Protein AF-A0A832Y0E1-F1 (afdb_monomer)

Radius of gyration: 27.27 Å; Cα contacts (8 Å, |Δi|>4): 262; chains: 1; bounding box: 66×72×63 Å

Structure (mmCIF, N/CA/C/O backbone):
data_AF-A0A832Y0E1-F1
#
_entry.id   AF-A0A832Y0E1-F1
#
loop_
_atom_site.group_PDB
_atom_site.id
_atom_site.type_symbol
_atom_site.label_atom_id
_atom_site.label_alt_id
_atom_site.label_comp_id
_atom_site.label_asym_id
_atom_site.label_entity_id
_atom_site.label_seq_id
_atom_site.pdbx_PDB_ins_code
_atom_site.Cartn_x
_atom_site.Cartn_y
_atom_site.Cartn_z
_atom_site.occupancy
_atom_site.B_iso_or_equiv
_atom_site.auth_seq_id
_atom_site.auth_comp_id
_atom_site.auth_asym_id
_atom_site.auth_atom_id
_atom_site.pdbx_PDB_model_num
ATOM 1 N N . VAL A 1 1 ? 5.806 -14.878 -22.705 1.00 90.00 1 VAL A N 1
ATOM 2 C CA . VAL A 1 1 ? 6.445 -14.334 -23.924 1.00 90.00 1 VAL A CA 1
ATOM 3 C C . VAL A 1 1 ? 6.752 -15.501 -24.834 1.00 90.00 1 VAL A C 1
ATOM 5 O O . VAL A 1 1 ? 7.405 -16.432 -24.382 1.00 90.00 1 VAL A O 1
ATOM 8 N N . ASP A 1 2 ? 6.248 -15.475 -26.058 1.00 91.31 2 ASP A N 1
ATOM 9 C CA . ASP A 1 2 ? 6.560 -16.439 -27.102 1.00 91.31 2 ASP A CA 1
ATOM 10 C C . ASP A 1 2 ? 7.922 -16.093 -27.726 1.00 91.31 2 ASP A C 1
ATOM 12 O O . ASP A 1 2 ? 8.127 -15.012 -28.291 1.00 91.31 2 ASP A O 1
ATOM 16 N N . PHE A 1 3 ? 8.889 -16.996 -27.563 1.00 91.44 3 PHE A N 1
ATOM 17 C CA . PHE A 1 3 ? 10.254 -16.793 -28.038 1.00 91.44 3 PHE A CA 1
ATOM 18 C C . PHE A 1 3 ? 10.393 -17.022 -29.541 1.00 91.44 3 PHE A C 1
ATOM 20 O O . PHE A 1 3 ? 11.304 -16.434 -30.130 1.00 91.44 3 PHE A O 1
ATOM 27 N N . ASP A 1 4 ? 9.477 -17.757 -30.172 1.00 89.12 4 ASP A N 1
ATOM 28 C CA . ASP A 1 4 ? 9.541 -18.051 -31.602 1.00 89.12 4 ASP A CA 1
ATOM 29 C C . ASP A 1 4 ? 9.318 -16.774 -32.426 1.00 89.12 4 ASP A C 1
ATOM 31 O O . ASP A 1 4 ? 10.025 -16.529 -33.408 1.00 89.12 4 ASP A O 1
ATOM 35 N N . ILE A 1 5 ? 8.411 -15.906 -31.966 1.00 91.12 5 ILE A N 1
ATOM 36 C CA . ILE A 1 5 ? 8.011 -14.672 -32.664 1.00 91.12 5 ILE A CA 1
ATOM 37 C C . ILE A 1 5 ? 8.616 -13.386 -32.087 1.00 91.12 5 ILE A C 1
ATOM 39 O O . ILE A 1 5 ? 8.633 -12.367 -32.771 1.00 91.12 5 ILE A O 1
ATOM 43 N N . CYS A 1 6 ? 9.151 -13.394 -30.862 1.00 93.56 6 CYS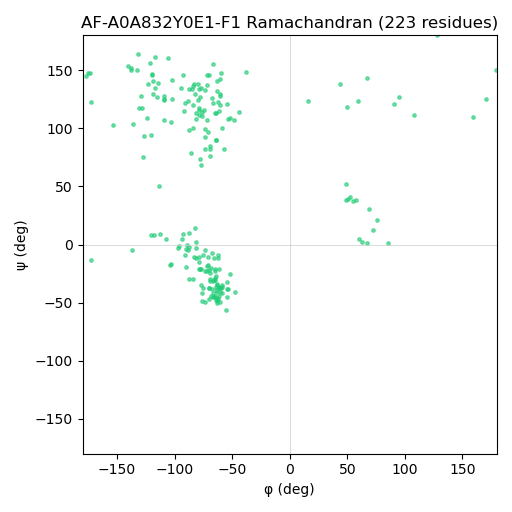 A N 1
ATOM 44 C CA . CYS A 1 6 ? 9.753 -12.201 -30.254 1.00 93.56 6 CYS A CA 1
ATOM 45 C C . CYS A 1 6 ? 10.950 -11.669 -31.075 1.00 93.56 6 CYS A C 1
ATOM 47 O O . CYS A 1 6 ? 11.963 -12.350 -31.228 1.00 93.56 6 CYS A O 1
ATOM 49 N N . VAL A 1 7 ? 10.874 -10.421 -31.547 1.00 93.31 7 VAL A N 1
ATOM 50 C CA . VAL A 1 7 ? 11.918 -9.768 -32.371 1.00 93.31 7 VAL A CA 1
ATOM 51 C C . VAL A 1 7 ? 12.923 -8.935 -31.567 1.00 93.31 7 VAL A C 1
ATOM 53 O O . VAL A 1 7 ? 13.792 -8.290 -32.143 1.00 93.31 7 VAL A O 1
ATOM 56 N N . ALA A 1 8 ? 12.826 -8.959 -30.235 1.00 93.81 8 ALA A N 1
ATOM 57 C CA . ALA A 1 8 ? 13.699 -8.212 -29.326 1.00 93.81 8 ALA A CA 1
ATOM 58 C C . ALA A 1 8 ? 13.722 -6.690 -29.541 1.00 93.81 8 ALA A C 1
ATOM 60 O O . ALA A 1 8 ? 14.764 -6.048 -29.392 1.00 93.81 8 ALA A O 1
ATOM 61 N N . ASP A 1 9 ? 12.559 -6.123 -29.851 1.00 92.88 9 ASP A N 1
ATOM 62 C CA . ASP A 1 9 ? 12.332 -4.684 -29.988 1.00 92.88 9 ASP A CA 1
ATOM 63 C C . ASP A 1 9 ? 12.411 -3.946 -28.642 1.00 92.88 9 ASP A C 1
ATOM 65 O O . ASP A 1 9 ? 12.861 -2.806 -28.594 1.00 92.88 9 ASP A O 1
ATOM 69 N N . GLY A 1 10 ? 12.034 -4.615 -27.547 1.00 92.94 10 GLY A N 1
ATOM 70 C CA . GLY A 1 10 ? 12.127 -4.073 -26.191 1.00 92.94 10 GLY A CA 1
ATOM 71 C C . GLY A 1 10 ? 10.944 -3.208 -25.751 1.00 92.94 10 GLY A C 1
ATOM 72 O O . GLY A 1 10 ? 10.938 -2.791 -24.597 1.00 92.94 10 GLY A O 1
ATOM 73 N N . ALA A 1 11 ? 9.907 -3.007 -26.576 1.00 95.12 11 ALA A N 1
ATOM 74 C CA . ALA A 1 11 ? 8.762 -2.166 -26.208 1.00 95.12 11 ALA A CA 1
ATOM 75 C C . ALA A 1 11 ? 8.052 -2.655 -24.935 1.00 95.12 11 ALA A C 1
ATOM 77 O O . ALA A 1 11 ? 7.599 -1.854 -24.123 1.00 95.12 11 ALA A O 1
ATOM 78 N N . CYS A 1 12 ? 7.998 -3.973 -24.720 1.00 95.12 12 CYS A N 1
ATOM 79 C CA . CYS A 1 12 ? 7.432 -4.561 -23.505 1.00 95.12 12 CYS A CA 1
ATOM 80 C C . CYS A 1 12 ? 8.219 -4.231 -22.226 1.00 95.12 12 CYS A C 1
ATOM 82 O O . CYS A 1 12 ? 7.611 -4.175 -21.160 1.00 95.12 12 CYS A O 1
ATOM 84 N N . ILE A 1 13 ? 9.535 -4.007 -22.321 1.00 94.94 13 ILE A N 1
ATOM 85 C CA . ILE A 1 13 ? 10.376 -3.600 -21.188 1.00 94.94 13 ILE A CA 1
ATOM 86 C C . ILE A 1 13 ? 10.082 -2.139 -20.861 1.00 94.94 13 ILE A C 1
ATOM 88 O O . ILE A 1 13 ? 9.756 -1.831 -19.722 1.00 94.94 13 ILE A O 1
ATOM 92 N N . ASP A 1 14 ? 10.099 -1.270 -21.874 1.00 94.44 14 ASP A N 1
ATOM 93 C CA . ASP A 1 14 ? 9.884 0.170 -21.696 1.00 94.44 14 ASP A CA 1
ATOM 94 C C . ASP A 1 14 ? 8.453 0.512 -21.244 1.00 94.44 14 ASP A C 1
ATOM 96 O O . ASP A 1 14 ? 8.234 1.484 -20.523 1.00 94.44 14 ASP A O 1
ATOM 100 N N . ALA A 1 15 ? 7.463 -0.282 -21.658 1.00 95.31 15 ALA A N 1
ATOM 101 C CA . ALA A 1 15 ? 6.067 -0.084 -21.277 1.00 95.31 15 ALA A CA 1
ATOM 102 C C . ALA A 1 15 ? 5.713 -0.651 -19.894 1.00 95.31 15 ALA A C 1
ATOM 104 O O . ALA A 1 15 ? 4.615 -0.396 -19.400 1.00 95.31 15 ALA A O 1
ATOM 105 N N . CYS A 1 16 ? 6.584 -1.454 -19.277 1.00 95.31 16 CYS A N 1
ATOM 106 C CA . CYS A 1 16 ? 6.263 -2.138 -18.033 1.00 95.31 16 CYS A CA 1
ATOM 107 C C . CYS A 1 16 ? 6.435 -1.205 -16.822 1.00 95.31 16 CYS A C 1
ATOM 109 O O . CYS A 1 16 ? 7.562 -0.889 -16.461 1.00 95.31 16 CYS A O 1
ATOM 111 N N . PRO A 1 17 ? 5.360 -0.817 -16.106 1.00 95.00 17 PRO A N 1
ATOM 112 C CA . PRO A 1 17 ? 5.465 0.126 -14.985 1.00 95.00 17 PRO A CA 1
ATOM 113 C C . PRO A 1 17 ? 6.147 -0.459 -13.737 1.00 95.00 17 PRO A C 1
ATOM 115 O O . PRO A 1 17 ? 6.413 0.267 -12.781 1.00 95.00 17 PRO A O 1
ATOM 118 N N . VAL A 1 18 ? 6.356 -1.776 -13.713 1.00 96.00 18 VAL A N 1
ATOM 119 C CA . VAL A 1 18 ? 6.897 -2.539 -12.579 1.00 96.00 18 VAL A CA 1
ATOM 120 C C . VAL A 1 18 ? 8.191 -3.285 -12.930 1.00 96.00 18 VAL A C 1
ATOM 122 O O . VAL A 1 18 ? 8.674 -4.067 -12.114 1.00 96.00 18 VAL A O 1
ATOM 125 N N . ASP A 1 19 ? 8.756 -3.044 -14.121 1.00 94.44 19 ASP A N 1
ATOM 126 C CA . ASP A 1 19 ? 10.048 -3.582 -14.572 1.00 94.44 19 ASP A CA 1
ATOM 127 C C . ASP A 1 19 ? 10.209 -5.102 -14.356 1.00 94.44 19 ASP A C 1
ATOM 129 O O . ASP A 1 19 ? 11.177 -5.576 -13.754 1.00 94.44 19 ASP A O 1
ATOM 133 N N . VAL A 1 20 ? 9.233 -5.893 -14.824 1.00 95.62 20 VAL A N 1
ATOM 134 C CA . VAL A 1 20 ? 9.252 -7.366 -14.661 1.00 95.62 20 VAL A CA 1
ATOM 135 C C . VAL A 1 20 ? 9.977 -8.130 -15.768 1.00 95.62 20 VAL A C 1
ATOM 137 O O . VAL A 1 20 ? 10.108 -9.355 -15.683 1.00 95.62 20 VAL A O 1
ATOM 140 N N . PHE A 1 21 ? 10.425 -7.430 -16.810 1.00 95.00 21 PHE A N 1
ATOM 141 C CA . PHE A 1 21 ? 11.100 -8.018 -17.960 1.00 95.00 21 PHE A CA 1
ATOM 142 C C . PHE A 1 21 ? 12.615 -7.815 -17.891 1.00 95.00 21 PHE A C 1
ATOM 144 O O . PHE A 1 21 ? 13.101 -6.743 -17.545 1.00 95.00 21 PHE A O 1
ATOM 151 N N . GLU A 1 22 ? 13.358 -8.834 -18.304 1.00 93.38 22 GLU A N 1
ATOM 152 C CA . GLU A 1 22 ? 14.809 -8.816 -18.456 1.00 93.38 22 GLU A CA 1
ATOM 153 C C . GLU A 1 22 ? 15.203 -9.388 -19.821 1.00 93.38 22 GLU A C 1
ATOM 155 O O . GLU A 1 22 ? 14.412 -10.049 -20.498 1.00 93.38 22 GLU A O 1
ATOM 160 N N . TRP A 1 23 ? 16.443 -9.141 -20.237 1.00 94.44 23 TRP A N 1
ATOM 161 C CA . TRP A 1 23 ? 16.999 -9.738 -21.448 1.00 94.44 23 TRP A CA 1
ATOM 162 C C . TRP A 1 23 ? 17.634 -11.093 -21.144 1.00 94.44 23 TRP A C 1
ATOM 164 O O . TRP A 1 23 ? 18.426 -11.220 -20.212 1.00 94.44 23 TRP A O 1
ATOM 174 N N . ILE A 1 24 ? 17.327 -12.086 -21.975 1.00 92.44 24 ILE A N 1
ATOM 175 C CA . ILE A 1 24 ? 18.040 -13.359 -22.030 1.00 92.44 24 ILE A CA 1
ATOM 176 C C . ILE A 1 24 ? 18.694 -13.521 -23.401 1.00 92.44 24 ILE A C 1
ATOM 178 O O . ILE A 1 24 ? 18.063 -13.275 -24.429 1.00 92.44 24 ILE A O 1
ATOM 182 N N . ASP A 1 25 ? 19.955 -13.940 -23.414 1.00 91.75 25 ASP A N 1
ATOM 183 C CA . ASP A 1 25 ? 20.671 -14.245 -24.649 1.00 91.75 25 ASP A CA 1
ATOM 184 C C . ASP A 1 25 ? 20.243 -15.625 -25.171 1.00 91.75 25 ASP A C 1
ATOM 186 O O . ASP A 1 25 ? 20.302 -16.630 -24.457 1.00 91.75 25 ASP A O 1
ATOM 190 N N . THR A 1 26 ? 19.823 -15.677 -26.432 1.00 88.81 26 THR A N 1
ATOM 191 C CA . THR A 1 26 ? 19.433 -16.895 -27.151 1.00 88.81 26 THR A CA 1
ATOM 192 C C . THR A 1 26 ? 20.209 -16.958 -28.468 1.00 88.81 26 THR A C 1
ATOM 194 O O . THR A 1 26 ? 19.645 -16.647 -29.522 1.00 88.81 26 THR A O 1
ATOM 197 N N . PRO A 1 27 ? 21.510 -17.306 -28.426 1.00 87.31 27 PRO A N 1
ATOM 198 C CA . PRO A 1 27 ? 22.336 -17.344 -29.628 1.00 87.31 27 PRO A CA 1
ATOM 199 C C . PRO A 1 27 ? 21.768 -18.347 -30.642 1.00 87.31 27 PRO A C 1
ATOM 201 O O . PRO A 1 27 ? 21.296 -19.413 -30.253 1.00 87.31 27 PRO A O 1
ATOM 204 N N . GLU A 1 28 ? 21.838 -18.002 -31.931 1.00 84.81 28 GLU A N 1
ATOM 205 C CA . GLU A 1 28 ? 21.389 -18.827 -33.073 1.00 84.81 28 GLU A CA 1
ATOM 206 C C . GLU A 1 28 ? 19.862 -18.965 -33.243 1.00 84.81 28 GLU A C 1
ATOM 208 O O . GLU A 1 28 ? 19.394 -19.775 -34.047 1.00 84.81 28 GLU A O 1
ATOM 213 N N . HIS A 1 29 ? 19.054 -18.162 -32.544 1.00 82.25 29 HIS A N 1
ATOM 214 C CA . HIS A 1 29 ? 17.603 -18.190 -32.720 1.00 82.25 29 HIS A CA 1
ATOM 215 C C . HIS A 1 29 ? 17.165 -17.419 -33.990 1.00 82.25 29 HIS A C 1
ATOM 217 O O . HIS A 1 29 ? 17.563 -16.267 -34.165 1.00 82.25 29 HIS A O 1
ATOM 223 N N . PRO A 1 30 ? 16.264 -17.966 -34.840 1.00 83.25 30 PRO A N 1
ATOM 224 C CA . PRO A 1 30 ? 15.908 -17.379 -36.141 1.00 83.25 30 PRO A CA 1
ATOM 225 C C . PRO A 1 30 ? 15.453 -15.913 -36.118 1.00 83.25 30 PRO A C 1
ATOM 227 O O . PRO A 1 30 ? 15.771 -15.155 -37.028 1.00 83.25 30 PRO A O 1
ATOM 230 N N . ALA A 1 31 ? 14.686 -15.517 -35.098 1.00 81.81 31 ALA A N 1
ATOM 231 C CA . ALA A 1 31 ? 14.128 -14.167 -35.001 1.00 81.81 31 ALA A CA 1
ATOM 232 C C . ALA A 1 31 ? 15.035 -13.112 -34.324 1.00 81.81 31 ALA A C 1
ATOM 234 O O . ALA A 1 31 ? 14.893 -11.933 -34.626 1.00 81.81 31 ALA A O 1
ATOM 235 N N . SER A 1 32 ? 15.913 -13.490 -33.386 1.00 87.44 32 SER A N 1
ATOM 236 C CA . SER A 1 32 ? 16.809 -12.561 -32.668 1.00 87.44 32 SER A CA 1
ATOM 237 C C . SER A 1 32 ? 17.739 -13.328 -31.726 1.00 87.44 32 SER A C 1
ATOM 239 O O . SER A 1 32 ? 17.290 -14.274 -31.082 1.00 87.44 32 SER A O 1
ATOM 241 N N . ASP A 1 33 ? 18.978 -12.859 -31.560 1.00 88.25 33 ASP A N 1
ATOM 242 C CA . ASP A 1 33 ? 19.975 -13.424 -30.636 1.00 88.25 33 ASP A CA 1
ATOM 243 C C . ASP A 1 33 ? 19.704 -13.127 -29.145 1.00 88.25 33 ASP A C 1
ATOM 245 O O . ASP A 1 33 ? 20.420 -13.613 -28.271 1.00 88.25 33 ASP A O 1
ATOM 249 N N . LYS A 1 34 ? 18.674 -12.333 -28.831 1.00 91.50 34 LYS A N 1
ATOM 250 C CA . LYS A 1 34 ? 18.233 -12.024 -27.460 1.00 91.50 34 LYS A CA 1
ATOM 251 C C . LYS A 1 34 ? 16.709 -11.997 -27.375 1.00 91.50 34 LYS A C 1
ATOM 253 O O . LYS A 1 34 ? 16.048 -11.707 -28.370 1.00 91.50 34 LYS A O 1
ATOM 258 N N . LYS A 1 35 ? 16.132 -12.257 -26.202 1.00 92.81 35 LYS A N 1
ATOM 259 C CA . LYS A 1 35 ? 14.676 -12.285 -25.971 1.00 92.81 35 LYS A CA 1
ATOM 260 C C . LYS A 1 35 ? 14.315 -11.596 -24.666 1.00 92.81 35 LYS A C 1
ATOM 262 O O . LYS A 1 35 ? 15.100 -11.605 -23.721 1.00 92.81 35 LYS A O 1
ATOM 267 N N . ALA A 1 36 ? 13.124 -11.009 -24.617 1.00 93.12 36 ALA A N 1
ATOM 268 C CA . ALA A 1 36 ? 12.566 -10.501 -23.372 1.00 93.12 36 ALA A CA 1
ATOM 269 C C . ALA A 1 36 ? 11.973 -11.673 -22.578 1.00 93.12 36 ALA A C 1
ATOM 271 O O . ALA A 1 36 ? 11.120 -12.403 -23.084 1.00 93.12 36 ALA A O 1
ATOM 272 N N . ILE A 1 37 ? 12.416 -11.857 -21.339 1.00 93.62 37 ILE A N 1
ATOM 273 C CA . ILE A 1 37 ? 11.875 -12.838 -20.399 1.00 93.62 37 ILE A CA 1
ATOM 274 C C . ILE A 1 37 ? 11.232 -12.108 -19.225 1.00 93.62 37 ILE A C 1
ATOM 276 O O . ILE A 1 37 ? 11.775 -11.131 -18.726 1.00 93.62 37 ILE A O 1
ATOM 280 N N . MET A 1 38 ? 10.076 -12.581 -18.769 1.00 91.12 38 MET A N 1
ATOM 281 C CA . MET A 1 38 ? 9.428 -12.053 -17.569 1.00 91.12 38 MET A CA 1
ATOM 282 C C . MET A 1 38 ? 10.007 -12.760 -16.336 1.00 91.12 38 MET A C 1
ATOM 284 O O . MET A 1 38 ? 9.431 -13.724 -15.840 1.00 91.12 38 MET A O 1
ATOM 288 N N . SER A 1 39 ? 11.195 -12.352 -15.884 1.00 90.50 39 SER A N 1
ATOM 289 C CA . SER A 1 39 ? 11.893 -13.019 -14.772 1.00 90.50 39 SER A CA 1
ATOM 290 C C . SER A 1 39 ? 11.233 -12.771 -13.412 1.00 90.50 39 SER A C 1
ATOM 292 O O . SER A 1 39 ? 11.387 -13.579 -12.494 1.00 90.50 39 SER A O 1
ATOM 294 N N . ARG A 1 40 ? 10.456 -11.687 -13.290 1.00 91.19 40 ARG A N 1
ATOM 295 C CA . ARG A 1 40 ? 9.739 -11.287 -12.069 1.00 91.19 40 ARG A CA 1
ATOM 296 C C . ARG A 1 40 ? 8.224 -11.383 -12.239 1.00 91.19 40 ARG A C 1
ATOM 298 O O . ARG A 1 40 ? 7.491 -10.455 -11.918 1.00 91.19 40 ARG A O 1
ATOM 305 N N . GLU A 1 41 ? 7.750 -12.527 -12.721 1.00 87.81 41 GLU A N 1
ATOM 306 C CA . GLU A 1 41 ? 6.316 -12.819 -12.873 1.00 87.81 41 GLU A CA 1
ATOM 307 C C . GLU A 1 41 ? 5.453 -12.493 -11.630 1.00 87.81 41 GLU A C 1
ATOM 309 O O . GLU A 1 41 ? 4.392 -11.900 -11.815 1.00 87.81 41 GLU A O 1
ATOM 314 N N . PRO A 1 42 ? 5.881 -12.762 -10.375 1.00 89.19 42 PRO A N 1
ATOM 315 C CA . PRO A 1 42 ? 5.072 -12.452 -9.189 1.00 89.19 42 PRO A CA 1
ATOM 316 C C . PRO A 1 42 ? 4.817 -10.959 -8.952 1.00 89.19 42 PRO A C 1
ATOM 318 O O . PRO A 1 42 ? 3.880 -10.608 -8.241 1.00 89.19 42 PRO A O 1
ATOM 321 N N . ASP A 1 43 ? 5.651 -10.090 -9.526 1.00 92.81 43 ASP A N 1
ATOM 322 C CA . ASP A 1 43 ? 5.528 -8.637 -9.392 1.00 92.81 43 ASP A CA 1
ATOM 323 C C . ASP A 1 43 ? 4.640 -8.039 -10.503 1.00 92.81 43 ASP A C 1
ATOM 325 O O . ASP A 1 43 ? 4.363 -6.838 -10.513 1.00 92.81 43 ASP A O 1
ATOM 329 N N . CYS A 1 44 ? 4.185 -8.862 -11.455 1.00 92.00 44 CYS A N 1
ATOM 330 C CA . CYS A 1 44 ? 3.314 -8.431 -12.538 1.00 92.00 44 CYS A CA 1
ATOM 331 C C . CYS A 1 44 ? 1.942 -8.012 -11.992 1.00 92.00 44 CYS A C 1
ATOM 333 O O . CYS A 1 44 ? 1.214 -8.806 -11.403 1.00 92.00 44 CYS A O 1
ATOM 335 N N . ILE A 1 45 ? 1.551 -6.766 -12.258 1.00 92.94 45 ILE A N 1
ATOM 336 C CA . ILE A 1 45 ? 0.244 -6.214 -11.862 1.00 92.94 45 ILE A CA 1
ATOM 337 C C . ILE A 1 45 ? -0.870 -6.475 -12.889 1.00 92.94 45 ILE A C 1
ATOM 339 O O . ILE A 1 45 ? -1.938 -5.879 -12.794 1.00 92.94 45 ILE A O 1
ATOM 343 N N . VAL A 1 46 ? -0.615 -7.316 -13.901 1.00 93.00 46 VAL A N 1
ATOM 344 C CA . VAL A 1 46 ? -1.596 -7.711 -14.933 1.00 93.00 46 VAL A CA 1
ATOM 345 C C . VAL A 1 46 ? -2.215 -6.495 -15.657 1.00 93.00 46 VAL A C 1
ATOM 347 O O . VAL A 1 46 ? -3.391 -6.464 -15.999 1.00 93.00 46 VAL A O 1
ATOM 350 N N . CYS A 1 47 ? -1.409 -5.456 -15.912 1.00 94.00 47 CYS A N 1
ATOM 351 C CA . CYS A 1 47 ? -1.876 -4.216 -16.551 1.00 94.00 47 CYS A CA 1
ATOM 352 C C . CYS A 1 47 ? 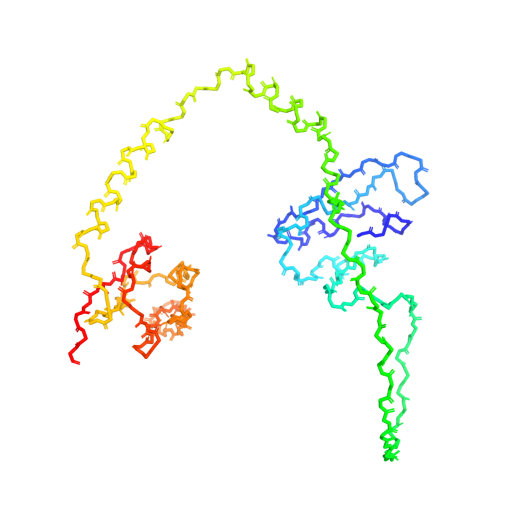-2.040 -4.300 -18.079 1.00 94.00 47 CYS A C 1
ATOM 354 O O . CYS A 1 47 ? -2.569 -3.369 -18.674 1.00 94.00 47 CYS A O 1
ATOM 356 N N . LYS A 1 48 ? -1.548 -5.375 -18.715 1.00 92.81 48 LYS A N 1
ATOM 357 C CA . LYS A 1 48 ? -1.588 -5.638 -20.171 1.00 92.81 48 LYS A CA 1
ATOM 358 C C . LYS A 1 48 ? -0.893 -4.610 -21.082 1.00 92.81 48 LYS A C 1
ATOM 360 O O . LYS A 1 48 ? -0.855 -4.808 -22.289 1.00 92.81 48 LYS A O 1
ATOM 365 N N . ALA A 1 49 ? -0.218 -3.600 -20.531 1.00 94.75 49 ALA A N 1
ATOM 366 C CA . ALA A 1 49 ? 0.534 -2.615 -21.316 1.00 94.75 49 ALA A CA 1
ATOM 367 C C . ALA A 1 49 ? 1.561 -3.255 -22.274 1.00 94.75 49 ALA A C 1
ATOM 369 O O . ALA A 1 49 ? 1.716 -2.820 -23.410 1.00 94.75 49 ALA A O 1
ATOM 370 N N . CYS A 1 50 ? 2.238 -4.322 -21.838 1.00 95.38 50 CYS A N 1
ATOM 371 C CA . CYS A 1 50 ? 3.225 -5.047 -22.640 1.00 95.38 50 CYS A CA 1
ATOM 372 C C . CYS A 1 50 ? 2.628 -5.838 -23.818 1.00 95.38 50 CYS A C 1
ATOM 374 O O . CYS A 1 50 ? 3.340 -6.091 -24.788 1.00 95.38 50 CYS A O 1
ATOM 376 N N . GLU A 1 51 ? 1.354 -6.225 -23.739 1.00 93.81 51 GLU A N 1
ATOM 377 C CA . GLU A 1 51 ? 0.626 -6.923 -24.804 1.00 93.81 51 GLU A CA 1
ATOM 378 C C . GLU A 1 51 ? 0.238 -5.944 -25.918 1.00 93.81 51 GLU A C 1
ATOM 380 O O . GLU A 1 51 ? 0.445 -6.232 -27.094 1.00 93.81 51 GLU A O 1
ATOM 385 N N . GLU A 1 52 ? -0.218 -4.745 -25.549 1.00 92.88 52 GLU A N 1
ATOM 386 C CA . GLU A 1 52 ? -0.655 -3.716 -26.500 1.00 92.88 52 GLU A CA 1
ATOM 387 C C . GLU A 1 52 ? 0.496 -3.106 -27.309 1.00 92.88 52 GLU A C 1
ATOM 389 O O . GLU A 1 52 ? 0.340 -2.807 -28.492 1.00 92.88 52 GLU A O 1
ATOM 394 N N . VAL A 1 53 ? 1.663 -2.915 -26.689 1.00 95.69 53 VAL A N 1
ATOM 395 C CA . VAL A 1 53 ? 2.821 -2.304 -27.366 1.00 95.69 53 VAL A CA 1
ATOM 396 C C . VAL A 1 53 ? 3.626 -3.296 -28.203 1.00 95.69 53 VAL A C 1
ATOM 398 O O . VAL A 1 53 ? 4.521 -2.879 -28.936 1.00 95.69 53 VAL A O 1
ATOM 401 N N . CYS A 1 54 ? 3.369 -4.603 -28.081 1.00 95.00 54 CYS A N 1
ATOM 402 C CA . CYS A 1 54 ? 4.191 -5.610 -28.736 1.00 95.00 54 CYS A CA 1
ATOM 403 C C . CYS A 1 54 ? 3.899 -5.656 -30.249 1.00 95.00 54 CYS A C 1
ATOM 405 O O . CYS A 1 54 ? 2.815 -6.085 -30.647 1.00 95.00 54 CYS A O 1
ATOM 407 N N . PRO A 1 55 ? 4.867 -5.318 -31.123 1.00 93.06 55 PRO A N 1
ATOM 408 C CA . PRO A 1 55 ? 4.624 -5.199 -32.566 1.00 93.06 55 PRO A CA 1
ATOM 409 C C . PRO A 1 55 ? 4.337 -6.537 -33.260 1.00 93.06 55 PRO A C 1
ATOM 411 O O . PRO A 1 55 ? 3.798 -6.564 -34.362 1.00 93.06 55 PRO A O 1
ATOM 414 N N . VAL A 1 56 ? 4.734 -7.642 -32.629 1.00 93.81 56 VAL A N 1
ATOM 415 C CA . VAL A 1 56 ? 4.618 -9.013 -33.150 1.00 93.81 56 VAL A CA 1
ATOM 416 C C . VAL A 1 56 ? 3.720 -9.889 -32.280 1.00 93.81 56 VAL A C 1
ATOM 418 O O . VAL A 1 56 ? 3.682 -11.097 -32.480 1.00 93.81 56 VAL A O 1
ATOM 421 N N . THR A 1 57 ? 3.039 -9.302 -31.289 1.00 92.69 57 THR A N 1
ATOM 422 C CA . THR A 1 57 ? 2.150 -10.027 -30.362 1.00 92.69 57 THR A CA 1
ATOM 423 C C . THR A 1 57 ? 2.843 -11.232 -29.695 1.00 92.69 57 THR A C 1
ATOM 425 O O . THR A 1 57 ? 2.273 -12.302 -29.525 1.00 92.69 57 THR A O 1
ATOM 428 N N . ALA A 1 58 ? 4.109 -11.063 -29.299 1.00 93.12 58 ALA A N 1
ATOM 429 C CA . ALA A 1 58 ? 4.884 -12.078 -28.579 1.00 93.12 58 ALA A CA 1
ATOM 430 C C . ALA A 1 58 ? 4.541 -12.159 -27.083 1.00 93.12 58 ALA A C 1
ATOM 432 O O . ALA A 1 58 ? 4.948 -13.095 -26.398 1.00 93.12 58 ALA A O 1
ATOM 433 N N . VAL A 1 59 ? 3.853 -11.165 -26.528 1.00 92.88 59 VAL A N 1
ATOM 434 C CA . VAL A 1 59 ? 3.497 -11.119 -25.107 1.00 92.88 59 VAL A CA 1
ATOM 435 C C . VAL A 1 59 ? 1.997 -11.337 -24.981 1.00 92.88 59 VAL A C 1
ATOM 437 O O . VAL A 1 59 ? 1.233 -10.606 -25.593 1.00 92.88 59 VAL A O 1
ATOM 440 N N . LEU A 1 60 ? 1.599 -12.327 -24.182 1.00 90.50 60 LEU A N 1
ATOM 441 C CA . LEU A 1 60 ? 0.208 -12.614 -23.845 1.00 90.50 60 LEU A CA 1
ATOM 442 C C . LEU A 1 60 ? 0.103 -12.733 -22.326 1.00 90.50 60 LEU A C 1
ATOM 444 O O . LEU A 1 60 ? 0.876 -13.481 -21.718 1.00 90.50 60 LEU A O 1
ATOM 448 N N . ILE A 1 61 ? -0.826 -11.992 -21.727 1.00 89.62 61 ILE A N 1
ATOM 449 C CA . ILE A 1 61 ? -1.119 -12.063 -20.296 1.00 89.62 61 ILE A CA 1
ATOM 450 C C . ILE A 1 61 ? -2.409 -12.866 -20.111 1.00 89.62 61 ILE A C 1
ATOM 452 O O . ILE A 1 61 ? -3.501 -12.376 -20.386 1.00 89.62 61 ILE A O 1
ATOM 456 N N . THR A 1 62 ? -2.279 -14.111 -19.655 1.00 84.06 62 THR A N 1
ATOM 457 C CA . THR A 1 62 ? -3.414 -15.007 -19.393 1.00 84.06 62 THR A CA 1
ATOM 458 C C . THR A 1 62 ? -3.834 -14.946 -17.933 1.00 84.06 62 THR A C 1
ATOM 460 O O . THR A 1 62 ? -2.982 -15.055 -17.048 1.00 84.06 62 THR A O 1
ATOM 463 N N . ASP A 1 63 ? -5.138 -14.857 -17.676 1.00 73.69 63 ASP A N 1
ATOM 464 C CA . ASP A 1 63 ? -5.663 -15.036 -16.329 1.00 73.69 63 ASP A CA 1
ATOM 465 C C . ASP A 1 63 ? -5.572 -16.523 -15.929 1.00 73.69 63 ASP A C 1
ATOM 467 O O . ASP A 1 63 ? -5.745 -17.413 -16.766 1.00 73.69 63 ASP A O 1
ATOM 471 N N . PRO A 1 64 ? -5.321 -16.845 -14.648 1.00 67.56 64 PRO A N 1
ATOM 472 C CA . PRO A 1 64 ? -5.186 -18.230 -14.188 1.00 67.56 64 PRO A CA 1
ATOM 473 C C . PRO A 1 64 ? -6.458 -19.081 -14.372 1.00 67.56 64 PRO A C 1
ATOM 475 O O . PRO A 1 64 ? -6.389 -20.301 -14.245 1.00 67.56 64 PRO A O 1
ATOM 478 N N . ALA A 1 65 ? -7.604 -18.465 -14.685 1.00 67.94 65 ALA A N 1
ATOM 479 C CA . ALA A 1 65 ? -8.843 -19.156 -15.044 1.00 67.94 65 ALA A CA 1
ATOM 480 C C . ALA A 1 65 ? -8.851 -19.699 -16.489 1.00 67.94 65 ALA A C 1
ATOM 482 O O . ALA A 1 65 ? -9.595 -20.634 -16.774 1.00 67.94 65 ALA A O 1
ATOM 483 N N . ASP A 1 66 ? -8.006 -19.163 -17.375 1.00 63.25 66 ASP A N 1
ATOM 484 C CA . ASP A 1 66 ? -8.004 -19.481 -18.81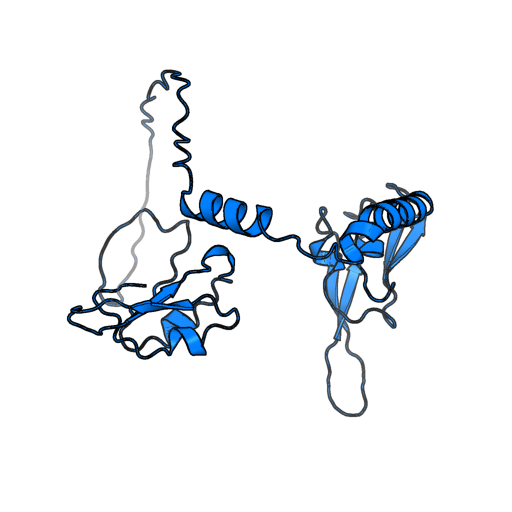2 1.00 63.25 66 ASP A CA 1
ATOM 485 C C . ASP A 1 66 ? -6.964 -20.550 -19.195 1.00 63.25 66 ASP A C 1
ATOM 487 O O . ASP A 1 66 ? -6.891 -21.002 -20.343 1.00 63.25 66 ASP A O 1
ATOM 491 N N . ILE A 1 67 ? -6.166 -21.014 -18.226 1.00 60.44 67 ILE A N 1
ATOM 492 C CA . ILE A 1 67 ? -5.161 -22.070 -18.406 1.00 60.44 67 ILE A CA 1
ATOM 493 C C . ILE A 1 67 ? -5.873 -23.436 -18.429 1.00 60.44 67 ILE A C 1
ATOM 495 O O . ILE A 1 67 ? -5.841 -24.206 -17.472 1.00 60.44 67 ILE A O 1
ATOM 499 N N . GLY A 1 68 ? -6.570 -23.730 -19.527 1.00 55.12 68 GLY A N 1
ATOM 500 C CA . GLY A 1 68 ? -7.328 -24.978 -19.694 1.00 55.12 68 GLY A CA 1
ATOM 501 C C . GLY A 1 68 ? -7.913 -25.225 -21.086 1.00 55.12 68 GLY A C 1
ATOM 502 O O . GLY A 1 68 ? -8.282 -26.355 -21.400 1.00 55.12 68 GLY A O 1
ATOM 503 N N . THR A 1 69 ? -7.942 -24.217 -21.954 1.00 46.44 69 THR A N 1
ATOM 504 C CA . THR A 1 69 ? -8.476 -24.332 -23.320 1.00 46.44 69 THR A CA 1
ATOM 505 C C . THR A 1 69 ? -7.431 -23.855 -24.313 1.00 46.44 69 THR A C 1
ATOM 507 O O . THR A 1 69 ? -7.287 -22.670 -24.588 1.00 46.44 69 THR A O 1
ATOM 510 N N . GLY A 1 70 ? -6.643 -24.803 -24.813 1.00 41.69 70 GLY A N 1
ATOM 511 C CA . GLY A 1 70 ? -5.644 -24.537 -25.834 1.00 41.69 70 GLY A CA 1
ATOM 512 C C . GLY A 1 70 ? -6.256 -24.208 -27.198 1.00 41.69 70 GLY A C 1
ATOM 513 O O . GLY A 1 70 ? -7.220 -24.841 -27.621 1.00 41.69 70 GLY A O 1
ATOM 514 N N . ALA A 1 71 ? -5.545 -23.314 -27.887 1.00 41.69 71 ALA A N 1
ATOM 515 C CA . ALA A 1 71 ? -5.453 -23.115 -29.334 1.00 41.69 71 ALA A CA 1
ATOM 516 C C . ALA A 1 71 ? -6.436 -22.148 -30.023 1.00 41.69 71 ALA A C 1
ATOM 518 O O . ALA A 1 71 ? -7.625 -22.411 -30.151 1.00 41.69 71 ALA A O 1
ATOM 519 N N . GLY A 1 72 ? -5.834 -21.136 -30.661 1.00 33.12 72 GLY A N 1
ATOM 520 C CA . GLY A 1 72 ? -6.175 -20.768 -32.035 1.00 33.12 72 GLY A CA 1
ATOM 521 C C . GLY A 1 72 ? -6.960 -19.474 -32.200 1.00 33.12 72 GLY A C 1
ATOM 522 O O . GLY A 1 72 ? -8.144 -19.407 -31.903 1.00 33.12 72 GLY A O 1
ATOM 523 N N . SER A 1 73 ? -6.292 -18.475 -32.776 1.00 36.28 73 SER A N 1
ATOM 524 C CA . SER A 1 73 ? -6.883 -17.346 -33.501 1.00 36.28 73 SER A CA 1
ATOM 525 C C . SER A 1 73 ? -8.106 -17.746 -34.335 1.00 36.28 73 SER A C 1
ATOM 527 O O . SER A 1 73 ? -8.093 -18.842 -34.896 1.00 36.28 73 SER A O 1
ATOM 529 N N . THR A 1 74 ? -9.080 -16.843 -34.515 1.00 25.69 74 THR A N 1
ATOM 530 C CA . THR A 1 74 ? -9.532 -16.292 -35.821 1.00 25.69 74 THR A CA 1
ATOM 531 C C . THR A 1 74 ? -10.827 -15.474 -35.634 1.00 25.69 74 THR A C 1
ATOM 533 O O . THR A 1 74 ? -11.807 -15.966 -35.094 1.00 25.69 74 THR A O 1
ATOM 536 N N . GLU A 1 75 ? -10.768 -14.220 -36.085 1.00 32.62 75 GLU A N 1
ATOM 537 C CA . GLU A 1 75 ? -11.828 -13.378 -36.667 1.00 32.62 75 GLU A CA 1
ATOM 538 C C . GLU A 1 75 ? -13.190 -13.220 -35.968 1.00 32.62 75 GLU A C 1
ATOM 540 O O . GLU A 1 75 ? -14.044 -14.100 -35.899 1.00 32.62 75 GLU A O 1
ATOM 545 N N . THR A 1 76 ? -13.445 -11.963 -35.614 1.00 27.08 76 THR A N 1
ATOM 546 C CA . THR A 1 76 ? -14.761 -11.357 -35.462 1.00 27.08 76 THR A CA 1
ATOM 547 C C . THR A 1 76 ? -15.586 -11.555 -36.740 1.00 27.08 76 THR A C 1
ATOM 549 O O . THR A 1 76 ? -15.354 -10.882 -37.743 1.00 27.08 76 THR A O 1
ATOM 552 N N . VAL A 1 77 ? -16.598 -12.420 -36.690 1.00 27.56 77 VAL A N 1
ATOM 553 C CA . VAL A 1 77 ? -17.770 -12.341 -37.569 1.00 27.56 77 VAL A CA 1
ATOM 554 C C . VAL A 1 77 ? -19.015 -12.378 -36.695 1.00 27.56 77 VAL A C 1
ATOM 556 O O . VAL A 1 77 ? -19.269 -13.318 -35.949 1.00 27.56 77 VAL A O 1
ATOM 559 N N . THR A 1 78 ? -19.763 -11.285 -36.776 1.00 28.31 78 THR A N 1
ATOM 560 C CA . THR A 1 78 ? -21.142 -11.138 -36.322 1.00 28.31 78 THR A CA 1
ATOM 561 C C . THR A 1 78 ? -22.057 -12.116 -37.056 1.00 28.31 78 THR A C 1
ATOM 563 O O . THR A 1 78 ? -22.092 -12.053 -38.279 1.00 28.31 78 THR A O 1
ATOM 566 N N . GLU A 1 79 ? -22.851 -12.915 -36.342 1.00 28.86 79 GLU A N 1
ATOM 567 C CA . GLU A 1 79 ? -24.282 -13.108 -36.637 1.00 28.86 79 GLU A CA 1
ATOM 568 C C . GLU A 1 79 ? -24.988 -13.933 -35.543 1.00 28.86 79 GLU A C 1
ATOM 570 O O . GLU A 1 79 ? -24.608 -15.050 -35.219 1.00 28.86 79 GLU A O 1
ATOM 575 N N . GLU A 1 80 ? -26.016 -13.293 -34.988 1.00 30.06 80 GLU A N 1
ATOM 576 C CA . GLU A 1 80 ? -27.349 -13.801 -34.645 1.00 30.06 80 GLU A CA 1
ATOM 577 C C . GLU A 1 80 ? -27.587 -14.978 -33.672 1.00 30.06 80 GLU A C 1
ATOM 579 O O . GLU A 1 80 ? -27.211 -16.132 -33.842 1.00 30.06 80 GLU A O 1
ATOM 584 N N . VAL A 1 81 ? -28.391 -14.615 -32.667 1.00 29.28 81 VAL A N 1
ATOM 585 C CA . VAL A 1 81 ? -29.176 -15.431 -31.733 1.00 29.28 81 VAL A CA 1
ATOM 586 C C . VAL A 1 81 ? -30.239 -16.227 -32.510 1.00 29.28 81 VAL A C 1
ATOM 588 O O . VAL A 1 81 ? -30.904 -15.660 -33.377 1.00 29.28 81 VAL A O 1
ATOM 591 N N . PRO A 1 82 ? -30.502 -17.495 -32.147 1.00 36.62 82 PRO A N 1
ATOM 592 C CA . PRO A 1 82 ? -31.784 -17.743 -31.488 1.00 36.62 82 PRO A CA 1
ATOM 593 C C . PRO A 1 82 ? -31.714 -18.693 -30.288 1.00 3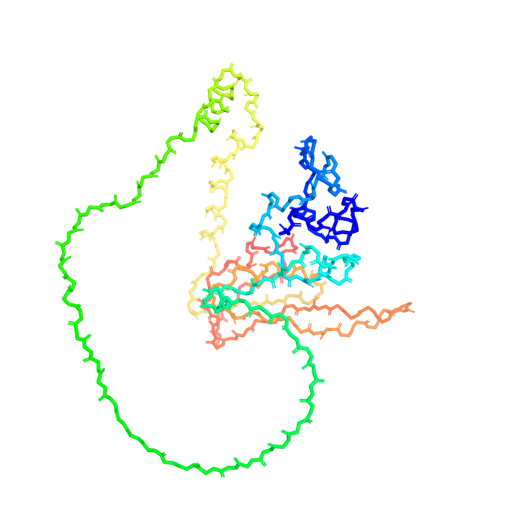6.62 82 PRO A C 1
ATOM 595 O O . PRO A 1 82 ? -30.877 -19.584 -30.176 1.00 36.62 82 PRO A O 1
ATOM 598 N N . ALA A 1 83 ? -32.662 -18.446 -29.390 1.00 27.31 83 ALA A N 1
ATOM 599 C CA . ALA A 1 83 ? -33.007 -19.233 -28.222 1.00 27.31 83 ALA A CA 1
ATOM 600 C C . ALA A 1 83 ? -33.592 -20.613 -28.576 1.00 27.31 83 ALA A C 1
ATOM 602 O O . ALA A 1 83 ? -34.185 -20.771 -29.638 1.00 27.31 83 ALA A O 1
ATOM 603 N N . GLU A 1 84 ? -33.461 -21.557 -27.635 1.00 29.25 84 GLU A N 1
ATOM 604 C CA . GLU A 1 84 ? -34.490 -22.460 -27.065 1.00 29.25 84 GLU A CA 1
ATOM 605 C C . GLU A 1 84 ? -33.777 -23.679 -26.432 1.00 29.25 84 GLU A C 1
ATOM 607 O O . GLU A 1 84 ? -33.000 -24.361 -27.085 1.00 29.25 84 GLU A O 1
ATOM 612 N N . THR A 1 85 ? -33.751 -23.819 -25.102 1.00 23.08 85 THR A N 1
ATOM 613 C CA . THR A 1 85 ? -34.738 -24.476 -24.211 1.00 23.08 85 THR A CA 1
ATOM 614 C C . THR A 1 85 ? -34.370 -25.935 -23.898 1.00 23.08 85 THR A C 1
ATOM 616 O O . THR A 1 85 ? -34.267 -26.754 -24.802 1.00 23.08 85 THR A O 1
ATOM 619 N N . SER A 1 86 ? -34.333 -26.251 -22.589 1.00 27.58 86 SER A N 1
ATOM 620 C CA . SER A 1 86 ? -34.416 -27.588 -21.945 1.00 27.58 86 SER A CA 1
ATOM 621 C C . SER A 1 86 ? -33.238 -28.549 -22.186 1.00 27.58 86 SER A C 1
ATOM 623 O O . SER A 1 86 ? -32.684 -28.590 -23.268 1.00 27.58 86 SER A O 1
ATOM 625 N N . SER A 1 87 ? -32.764 -29.394 -21.271 1.00 28.30 87 SER A N 1
ATOM 626 C CA . SER A 1 87 ? -33.135 -29.833 -19.916 1.00 28.30 87 SER A CA 1
ATOM 627 C C . SER A 1 87 ? -32.085 -30.889 -19.510 1.00 28.30 87 SER A C 1
ATOM 629 O O . SER A 1 87 ? -31.613 -31.576 -20.406 1.00 28.30 87 SER A O 1
ATOM 631 N N . GLU A 1 88 ? -31.778 -31.015 -18.207 1.00 32.28 88 GLU A N 1
ATOM 632 C CA . GLU A 1 88 ? -31.480 -32.259 -17.439 1.00 32.28 88 GLU A CA 1
ATOM 633 C C . GLU A 1 88 ? -30.542 -33.334 -18.068 1.00 32.28 88 GLU A C 1
ATOM 635 O O . GLU A 1 88 ? -30.725 -33.763 -19.190 1.00 32.28 88 GLU A O 1
ATOM 640 N N . THR A 1 89 ? -29.586 -34.008 -17.423 1.00 28.58 89 THR A N 1
ATOM 641 C CA . THR A 1 89 ? -29.272 -34.310 -16.021 1.00 28.58 89 THR A CA 1
ATOM 642 C C . THR A 1 89 ? -27.894 -35.011 -15.977 1.00 28.58 89 THR A C 1
ATOM 644 O O . THR A 1 89 ? -27.533 -35.747 -16.890 1.00 28.58 89 THR A O 1
ATOM 647 N N . VAL A 1 90 ? -27.159 -34.771 -14.887 1.00 33.84 90 VAL A N 1
ATOM 648 C CA . VAL A 1 90 ? -26.269 -35.657 -14.100 1.00 33.84 90 VAL A CA 1
ATOM 649 C C . VAL A 1 90 ? -25.799 -36.992 -14.713 1.00 33.84 90 VAL A C 1
ATOM 651 O O . VAL A 1 90 ? -26.600 -37.901 -14.893 1.00 33.84 90 VAL A O 1
ATOM 654 N N . VAL A 1 91 ? -24.474 -37.187 -14.780 1.00 31.55 91 VAL A N 1
ATOM 655 C CA . VAL A 1 91 ? -23.820 -38.384 -14.204 1.00 31.55 91 VAL A CA 1
ATOM 656 C C . VAL A 1 91 ? -22.371 -38.079 -13.825 1.00 31.55 91 VAL A C 1
ATOM 658 O O . VAL A 1 91 ? -21.467 -38.014 -14.653 1.00 31.55 91 VAL A O 1
ATOM 661 N N . GLU A 1 92 ? -22.189 -37.892 -12.524 1.00 35.31 92 GLU A N 1
ATOM 662 C CA . GLU A 1 92 ? -20.921 -37.849 -11.812 1.00 35.31 92 GLU A CA 1
ATOM 663 C C . GLU A 1 92 ? -20.446 -39.301 -11.620 1.00 35.31 92 GLU A C 1
ATOM 665 O O . GLU A 1 92 ? -21.135 -40.111 -10.997 1.00 35.31 92 GLU A O 1
ATOM 670 N N . ALA A 1 93 ? -19.301 -39.666 -12.197 1.00 34.50 93 ALA A N 1
ATOM 671 C CA . ALA A 1 93 ? -18.644 -40.932 -11.890 1.00 34.50 93 ALA A CA 1
ATOM 672 C C . ALA A 1 93 ? -17.652 -40.694 -10.736 1.00 34.50 93 ALA A C 1
ATOM 674 O O . ALA A 1 93 ? -16.754 -39.862 -10.885 1.00 34.50 93 ALA A O 1
ATOM 675 N N . PRO A 1 94 ? -17.770 -41.394 -9.593 1.00 36.62 94 PRO A N 1
ATOM 676 C CA . PRO A 1 94 ? -16.869 -41.191 -8.471 1.00 36.62 94 PRO A CA 1
ATOM 677 C C . PRO A 1 94 ? -15.529 -41.864 -8.775 1.00 36.62 94 PRO A C 1
ATOM 679 O O . PRO A 1 94 ? -15.425 -43.092 -8.802 1.00 36.62 94 PRO A O 1
ATOM 682 N N . ILE A 1 95 ? -14.485 -41.066 -8.993 1.00 29.80 95 ILE A N 1
ATOM 683 C CA . ILE A 1 95 ? -13.118 -41.581 -8.979 1.00 29.80 95 ILE A CA 1
ATOM 684 C C . ILE A 1 95 ? -12.723 -41.728 -7.513 1.00 29.80 95 ILE A C 1
ATOM 686 O O . ILE A 1 95 ? -12.592 -40.759 -6.768 1.00 29.80 95 ILE A O 1
ATOM 690 N N . VAL A 1 96 ? -12.577 -42.985 -7.110 1.00 32.28 96 VAL A N 1
ATOM 691 C CA . VAL A 1 96 ? -12.012 -43.422 -5.839 1.00 32.28 96 VAL A CA 1
ATOM 692 C C . VAL A 1 96 ? -10.653 -42.747 -5.653 1.00 32.28 96 VAL A C 1
ATOM 694 O O . VAL A 1 96 ? -9.690 -43.088 -6.336 1.00 32.28 96 VAL A O 1
ATOM 697 N N . MET A 1 97 ? -10.563 -41.790 -4.729 1.00 28.77 97 MET A N 1
ATOM 698 C CA . MET A 1 97 ? -9.276 -41.301 -4.245 1.00 28.77 97 MET A CA 1
ATOM 699 C C . MET A 1 97 ? -8.689 -42.379 -3.340 1.00 28.77 97 MET A C 1
ATOM 701 O O . MET A 1 97 ? -8.990 -42.451 -2.149 1.00 28.77 97 MET A O 1
ATOM 705 N N . THR A 1 98 ? -7.880 -43.262 -3.919 1.00 33.06 98 THR A N 1
ATOM 706 C CA . THR A 1 98 ? -6.959 -44.076 -3.136 1.00 33.06 98 THR A CA 1
ATOM 707 C C . THR A 1 98 ? -5.969 -43.123 -2.483 1.00 33.06 98 THR A C 1
ATOM 709 O O . THR A 1 98 ? -5.207 -42.434 -3.160 1.00 33.06 98 THR A O 1
ATOM 712 N N . SER A 1 99 ? -6.045 -43.045 -1.161 1.00 50.41 99 SER A N 1
ATOM 713 C CA . SER A 1 99 ? -5.061 -42.399 -0.310 1.00 50.41 99 SER A CA 1
ATOM 714 C C . SER A 1 99 ? -3.704 -43.064 -0.524 1.00 50.41 99 SER A C 1
ATOM 716 O O . SER A 1 99 ? -3.455 -44.129 0.035 1.00 50.41 99 SER A O 1
ATOM 718 N N . ASP A 1 100 ? -2.844 -42.434 -1.313 1.00 33.69 100 ASP A N 1
ATOM 719 C CA . ASP A 1 100 ? -1.408 -42.661 -1.234 1.00 33.69 100 ASP A CA 1
ATOM 720 C C . ASP A 1 100 ? -0.739 -41.326 -0.920 1.00 33.69 100 ASP A C 1
ATOM 722 O O . ASP A 1 100 ? -0.458 -40.489 -1.783 1.00 33.69 100 ASP A O 1
ATOM 726 N N . ASP A 1 101 ? -0.530 -41.139 0.382 1.00 49.31 101 ASP A N 1
ATOM 727 C CA . ASP A 1 101 ? 0.386 -40.181 0.980 1.00 49.31 101 ASP A CA 1
ATOM 728 C C . ASP A 1 101 ? 1.802 -40.429 0.448 1.00 49.31 101 ASP A C 1
ATOM 730 O O . ASP A 1 101 ? 2.637 -41.064 1.090 1.00 49.31 101 ASP A O 1
ATOM 734 N N . THR A 1 102 ? 2.113 -39.904 -0.733 1.00 43.53 102 THR A N 1
ATOM 735 C CA . THR A 1 102 ? 3.505 -39.714 -1.142 1.00 43.53 102 THR A CA 1
ATOM 736 C C . THR A 1 102 ? 3.655 -38.346 -1.777 1.00 43.53 102 THR A C 1
ATOM 738 O O . THR A 1 102 ? 3.233 -38.091 -2.901 1.00 43.53 102 THR A O 1
ATOM 741 N N . ALA A 1 103 ? 4.227 -37.438 -0.992 1.00 48.31 103 ALA A N 1
ATOM 742 C CA . ALA A 1 103 ? 4.541 -36.071 -1.355 1.00 48.31 103 ALA A CA 1
ATOM 743 C C . ALA A 1 103 ? 5.179 -35.967 -2.753 1.00 48.31 103 ALA A C 1
ATOM 745 O O . ALA A 1 103 ? 6.326 -36.359 -2.956 1.00 48.31 103 ALA A O 1
ATOM 746 N N . LEU A 1 104 ? 4.470 -35.336 -3.693 1.00 48.09 104 LEU A N 1
ATOM 747 C CA . LEU A 1 104 ? 5.032 -34.886 -4.972 1.00 48.09 104 LEU A CA 1
ATOM 748 C C . LEU A 1 104 ? 5.765 -33.537 -4.856 1.00 48.09 104 LEU A C 1
ATOM 750 O O . LEU A 1 104 ? 6.133 -32.932 -5.861 1.00 48.09 104 LEU A O 1
ATOM 754 N N . PHE A 1 105 ? 6.070 -33.086 -3.637 1.00 46.56 105 PHE A N 1
ATOM 755 C CA . PHE A 1 105 ? 7.023 -32.005 -3.400 1.00 46.56 105 PHE A CA 1
ATOM 756 C C . PHE A 1 105 ? 8.456 -32.527 -3.537 1.00 46.56 105 PHE A C 1
ATOM 758 O O . PHE A 1 105 ? 9.228 -32.576 -2.579 1.00 46.56 105 PHE A O 1
ATOM 765 N N . PHE A 1 106 ? 8.847 -32.889 -4.758 1.00 42.44 106 PHE A N 1
ATOM 766 C CA . PHE A 1 106 ? 10.259 -32.931 -5.111 1.00 42.44 106 PHE A CA 1
ATOM 767 C C . PHE A 1 106 ? 10.772 -31.488 -5.158 1.00 42.44 106 PHE A C 1
ATOM 769 O O . PHE A 1 106 ? 10.884 -30.879 -6.220 1.00 42.44 106 PHE A O 1
ATOM 776 N N . HIS A 1 107 ? 11.112 -30.922 -3.996 1.00 57.22 107 HIS A N 1
ATOM 777 C CA . HIS A 1 107 ? 12.000 -29.768 -3.951 1.00 57.22 107 HIS A CA 1
ATOM 778 C C . HIS A 1 107 ? 13.354 -30.219 -4.495 1.00 57.22 107 HIS A C 1
ATOM 780 O O . HIS A 1 107 ? 14.219 -30.700 -3.763 1.00 57.22 107 HIS A O 1
ATOM 786 N N . LYS A 1 108 ? 13.537 -30.094 -5.812 1.00 58.25 108 LYS A N 1
ATOM 787 C CA . LYS A 1 108 ? 14.849 -30.221 -6.434 1.00 58.25 108 LYS A CA 1
ATOM 788 C C . LYS A 1 108 ? 15.752 -29.218 -5.707 1.00 58.25 108 LYS A C 1
ATOM 790 O O . LYS A 1 108 ? 15.406 -28.036 -5.663 1.00 58.25 108 LYS A O 1
ATOM 795 N N . PRO A 1 109 ? 16.854 -29.646 -5.070 1.00 66.62 109 PRO A N 1
ATOM 796 C CA . PRO A 1 109 ? 17.682 -28.728 -4.309 1.00 66.62 109 PRO A CA 1
ATOM 797 C C . PRO A 1 109 ? 18.218 -27.678 -5.277 1.00 66.62 109 PRO A C 1
ATOM 799 O O . PRO A 1 109 ? 18.958 -28.000 -6.210 1.00 66.62 109 PRO A O 1
ATOM 802 N N . ASN A 1 110 ? 17.800 -26.427 -5.078 1.00 72.38 110 ASN A N 1
ATOM 803 C CA . ASN A 1 110 ? 18.206 -25.297 -5.899 1.00 72.38 110 ASN A CA 1
ATOM 804 C C . ASN A 1 110 ? 19.716 -25.106 -5.734 1.00 72.38 110 ASN A C 1
ATOM 806 O O . ASN A 1 110 ? 20.171 -24.393 -4.844 1.00 72.38 110 ASN A O 1
ATOM 810 N N . LYS A 1 111 ? 20.508 -25.765 -6.587 1.00 79.62 111 LYS A N 1
ATOM 811 C CA . LYS A 1 111 ? 21.978 -25.729 -6.559 1.00 79.62 111 LYS A CA 1
ATOM 812 C C . LYS A 1 111 ? 22.495 -24.292 -6.601 1.00 79.62 111 LYS A C 1
ATOM 814 O O . LYS A 1 111 ? 23.507 -23.994 -5.979 1.00 79.62 111 LYS A O 1
ATOM 819 N N . TRP A 1 112 ? 21.769 -23.408 -7.284 1.00 74.88 112 TRP A N 1
ATOM 820 C CA . TRP A 1 112 ? 22.044 -21.978 -7.308 1.00 74.88 112 TRP A CA 1
ATOM 821 C C . TRP A 1 112 ? 21.739 -21.287 -5.973 1.00 74.88 112 TRP A C 1
ATOM 823 O O . TRP A 1 112 ? 22.610 -20.595 -5.470 1.00 74.88 112 TRP A O 1
ATOM 833 N N . LEU A 1 113 ? 20.581 -21.535 -5.345 1.00 76.81 113 LEU A N 1
ATOM 834 C CA . LEU A 1 113 ? 20.263 -20.995 -4.013 1.00 76.81 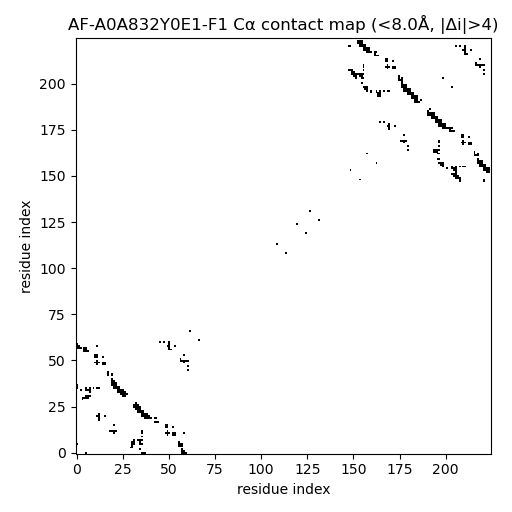113 LEU A CA 1
ATOM 835 C C . LEU A 1 113 ? 21.265 -21.480 -2.965 1.00 76.81 113 LEU A C 1
ATOM 837 O O . LEU A 1 113 ? 21.701 -20.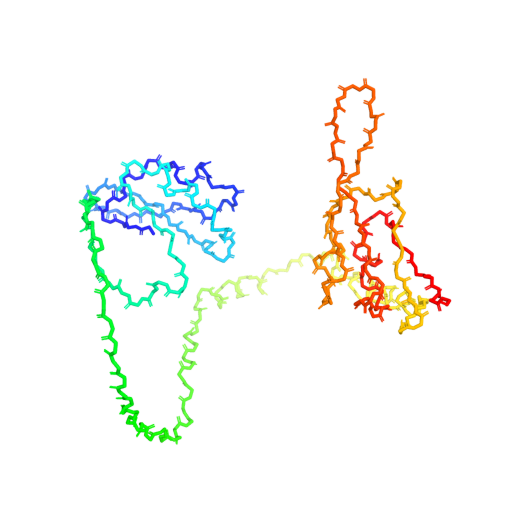703 -2.125 1.00 76.81 113 LEU A O 1
ATOM 841 N N . ASN A 1 114 ? 21.648 -22.754 -3.031 1.00 81.00 114 ASN A N 1
ATOM 842 C CA . ASN A 1 114 ? 22.657 -23.322 -2.147 1.00 81.00 114 ASN A CA 1
ATOM 843 C C . ASN A 1 114 ? 24.018 -22.665 -2.397 1.00 81.00 114 ASN A C 1
ATOM 845 O O . ASN A 1 114 ? 24.645 -22.220 -1.451 1.00 81.00 114 ASN A O 1
ATOM 849 N N . ARG A 1 115 ? 24.418 -22.471 -3.660 1.00 81.12 115 ARG A N 1
ATOM 850 C CA . ARG A 1 115 ? 25.653 -21.757 -4.012 1.00 81.12 115 ARG A CA 1
ATOM 851 C C . ARG A 1 115 ? 25.630 -20.281 -3.595 1.00 81.12 115 ARG A C 1
ATOM 853 O O . ARG A 1 115 ? 26.650 -19.779 -3.146 1.00 81.12 115 ARG A O 1
ATOM 860 N N . ALA A 1 116 ? 24.502 -19.590 -3.733 1.00 78.44 116 ALA A N 1
ATOM 861 C CA . ALA A 1 116 ? 24.339 -18.196 -3.327 1.00 78.44 116 ALA A CA 1
ATOM 862 C C . ALA A 1 116 ? 24.382 -18.059 -1.801 1.00 78.44 116 ALA A C 1
ATOM 864 O O . ALA A 1 116 ? 25.110 -17.218 -1.285 1.00 78.44 116 ALA A O 1
ATOM 865 N N . LYS A 1 117 ? 23.689 -18.948 -1.076 1.00 79.56 117 LYS A N 1
ATOM 866 C CA . LYS A 1 117 ? 23.807 -19.068 0.382 1.00 79.56 117 LYS A CA 1
ATOM 867 C C . LYS A 1 117 ? 25.241 -19.391 0.793 1.00 79.56 117 LYS A C 1
ATOM 869 O O . LYS A 1 117 ? 25.736 -18.776 1.721 1.00 79.56 117 LYS A O 1
ATOM 874 N N . ASP A 1 118 ? 25.937 -20.277 0.084 1.00 84.00 118 ASP A N 1
ATOM 875 C CA . ASP A 1 118 ? 27.338 -20.612 0.363 1.00 84.00 118 ASP A CA 1
ATOM 876 C C . ASP A 1 118 ? 28.293 -19.437 0.122 1.00 84.00 118 ASP A C 1
ATOM 878 O O . ASP A 1 118 ? 29.331 -19.372 0.771 1.00 84.00 118 ASP A O 1
ATOM 882 N N . VAL A 1 119 ? 27.986 -18.533 -0.813 1.00 81.56 119 VAL A N 1
ATOM 883 C CA . VAL A 1 119 ? 28.758 -17.300 -1.047 1.00 81.56 119 VAL A CA 1
ATOM 884 C C . VAL A 1 119 ? 28.449 -16.270 0.040 1.00 81.56 119 VAL A C 1
ATOM 886 O O . VAL A 1 119 ? 29.376 -15.782 0.677 1.00 81.56 119 VAL A O 1
ATOM 889 N N . LEU A 1 120 ? 27.167 -16.026 0.328 1.00 76.88 120 LEU A N 1
ATOM 890 C CA . LEU A 1 120 ? 26.722 -15.098 1.375 1.00 76.88 120 LEU A CA 1
ATOM 891 C C . LEU A 1 120 ? 27.192 -15.522 2.771 1.00 76.88 120 LEU A C 1
ATOM 893 O O . LEU A 1 120 ? 27.580 -14.682 3.566 1.00 76.88 120 LEU A O 1
ATOM 897 N N . ASN A 1 121 ? 27.209 -16.825 3.062 1.00 76.38 121 ASN A N 1
ATOM 898 C CA . ASN A 1 121 ? 27.700 -17.364 4.331 1.00 76.38 121 ASN A CA 1
ATOM 899 C C . ASN A 1 121 ? 29.232 -17.284 4.461 1.00 76.38 121 ASN A C 1
ATOM 901 O O . ASN A 1 121 ? 29.750 -17.435 5.565 1.00 76.38 121 ASN A O 1
ATOM 905 N N . LYS A 1 122 ? 29.964 -17.117 3.348 1.00 78.56 122 LYS A N 1
ATOM 906 C CA . LYS A 1 122 ? 31.427 -16.937 3.337 1.00 78.56 122 LYS A CA 1
ATOM 907 C C . LYS A 1 122 ? 31.840 -15.469 3.420 1.00 78.56 122 LYS A C 1
ATOM 909 O O . LYS A 1 122 ? 32.987 -15.205 3.766 1.00 78.56 122 LYS A O 1
ATOM 914 N N . GLU A 1 123 ? 30.946 -14.538 3.099 1.00 74.19 123 GLU A N 1
ATOM 915 C CA . GLU A 1 123 ? 31.166 -13.108 3.300 1.00 74.19 123 GLU A CA 1
ATOM 916 C C . GLU A 1 123 ? 30.713 -12.694 4.701 1.00 74.19 123 GLU A C 1
ATOM 918 O O . GLU A 1 123 ? 29.556 -12.855 5.083 1.00 74.19 123 GLU A O 1
ATOM 923 N N . GLU A 1 124 ? 31.620 -12.104 5.476 1.00 71.31 124 GLU A N 1
ATOM 924 C CA . GLU A 1 124 ? 31.253 -11.397 6.700 1.00 71.31 124 GLU A CA 1
ATOM 925 C C . GLU A 1 124 ? 30.596 -10.065 6.319 1.00 71.31 124 GLU A C 1
ATOM 927 O O . GLU A 1 124 ? 31.236 -9.014 6.260 1.00 71.31 124 GLU A O 1
ATOM 932 N N . LEU A 1 125 ? 29.298 -10.112 6.008 1.00 66.25 125 LEU A N 1
ATOM 933 C CA . LEU A 1 125 ? 28.500 -8.908 5.811 1.00 66.25 125 LEU A CA 1
ATOM 934 C C . LEU A 1 125 ? 28.518 -8.098 7.119 1.00 66.25 125 LEU A C 1
ATOM 936 O O . LEU A 1 125 ? 28.252 -8.653 8.191 1.00 66.25 125 LEU A O 1
ATOM 940 N N . PRO A 1 126 ? 28.827 -6.790 7.081 1.00 69.56 126 PRO A N 1
ATOM 941 C CA . PRO A 1 126 ? 28.811 -5.980 8.285 1.00 69.56 126 PRO A CA 1
ATOM 942 C C . PRO A 1 126 ? 27.385 -5.981 8.827 1.00 69.56 126 PRO A C 1
ATOM 944 O O . PRO A 1 126 ? 26.462 -5.588 8.114 1.00 69.56 126 PRO A O 1
ATOM 947 N N . SER A 1 127 ? 27.211 -6.413 10.082 1.00 71.44 127 SER A N 1
ATOM 948 C CA . SER A 1 127 ? 25.917 -6.382 10.768 1.00 71.44 127 SER A CA 1
ATOM 949 C C . SER A 1 127 ? 25.320 -4.992 10.569 1.00 71.44 127 SER A C 1
ATOM 951 O O . SER A 1 127 ? 25.841 -4.007 11.116 1.00 71.44 127 SER A O 1
ATOM 953 N N . THR A 1 128 ? 24.290 -4.882 9.739 1.00 71.62 128 THR A N 1
ATOM 954 C CA . THR A 1 128 ? 23.674 -3.582 9.502 1.00 71.62 128 THR A CA 1
ATOM 955 C C . THR A 1 128 ? 23.163 -3.079 10.850 1.00 71.62 128 THR A C 1
ATOM 957 O O . THR A 1 128 ? 22.766 -3.869 11.714 1.00 71.62 128 THR A O 1
ATOM 960 N N . GLY A 1 129 ? 23.171 -1.763 11.078 1.00 70.50 129 GLY A N 1
ATOM 961 C CA . GLY A 1 129 ? 22.605 -1.206 12.315 1.00 70.50 129 GLY A CA 1
ATOM 962 C C . GLY A 1 129 ? 21.172 -1.703 12.577 1.00 70.50 129 GLY A C 1
ATOM 963 O O . GLY A 1 129 ? 20.759 -1.818 13.727 1.00 70.50 129 GLY A O 1
ATOM 964 N N . ILE A 1 130 ? 20.462 -2.088 11.511 1.00 75.88 130 ILE A N 1
ATOM 965 C CA . ILE A 1 130 ? 19.108 -2.643 11.512 1.00 75.88 130 ILE A CA 1
ATOM 966 C C . ILE A 1 130 ? 19.044 -4.024 12.185 1.00 75.88 130 ILE A C 1
ATOM 968 O O . ILE A 1 130 ? 18.131 -4.252 12.975 1.00 75.88 130 ILE A O 1
ATOM 972 N N . GLU A 1 131 ? 20.001 -4.932 11.955 1.00 74.94 131 GLU A N 1
ATOM 973 C CA . GLU A 1 131 ? 20.009 -6.250 12.617 1.00 74.94 131 GLU A CA 1
ATOM 974 C C . GLU A 1 131 ? 20.224 -6.126 14.125 1.00 74.94 131 GLU A C 1
ATOM 976 O O . GLU A 1 131 ? 19.480 -6.713 14.909 1.00 74.94 131 GLU A O 1
ATOM 981 N N . LYS A 1 132 ? 21.185 -5.291 14.535 1.00 75.75 132 LYS A N 1
ATOM 982 C CA . LYS A 1 132 ? 21.458 -5.008 15.954 1.00 75.75 132 LYS A CA 1
ATOM 983 C C . LYS A 1 132 ? 20.292 -4.302 16.644 1.00 75.75 132 LYS A C 1
ATOM 985 O O . LYS A 1 132 ? 20.081 -4.482 17.840 1.00 75.75 132 LYS A O 1
ATOM 990 N N . ALA A 1 133 ? 19.531 -3.502 15.902 1.00 75.69 133 ALA A N 1
ATOM 991 C CA . ALA A 1 133 ? 18.397 -2.765 16.435 1.00 75.69 133 ALA A CA 1
ATOM 992 C C . ALA A 1 133 ? 17.062 -3.520 16.331 1.00 75.69 133 ALA A C 1
ATOM 994 O O . ALA A 1 133 ? 16.088 -3.085 16.940 1.00 75.69 133 ALA A O 1
ATOM 995 N N . LYS A 1 134 ? 16.992 -4.658 15.628 1.00 80.94 134 LYS A N 1
ATOM 996 C CA . LYS A 1 134 ? 15.754 -5.431 15.426 1.00 80.94 134 LYS A CA 1
ATOM 997 C C . LYS A 1 134 ? 15.069 -5.797 16.742 1.00 80.94 134 LYS A C 1
ATOM 999 O O . LYS A 1 134 ? 13.858 -5.613 16.874 1.00 80.94 134 LYS A O 1
ATOM 1004 N N . ASP A 1 135 ? 15.837 -6.264 17.722 1.00 81.19 135 ASP A N 1
ATOM 1005 C CA . ASP A 1 135 ? 15.303 -6.641 19.034 1.00 81.19 135 ASP A CA 1
ATOM 1006 C C . ASP A 1 135 ? 14.857 -5.419 19.842 1.00 81.19 135 ASP A C 1
ATOM 1008 O O . ASP A 1 135 ? 13.801 -5.450 20.479 1.00 81.19 135 ASP A O 1
ATOM 1012 N N . MET A 1 136 ? 15.598 -4.310 19.740 1.00 76.81 136 MET A N 1
ATOM 1013 C CA . MET A 1 136 ? 15.209 -3.040 20.357 1.00 76.81 136 MET A CA 1
ATOM 1014 C C . MET A 1 136 ? 13.898 -2.515 19.761 1.00 76.81 136 MET A C 1
ATOM 1016 O O . MET A 1 136 ? 12.964 -2.208 20.500 1.00 76.81 136 MET A O 1
ATOM 1020 N N . PHE A 1 137 ? 13.777 -2.486 18.431 1.00 78.81 137 PHE A N 1
ATOM 1021 C CA . PHE A 1 137 ? 12.566 -2.043 17.740 1.00 78.81 137 PHE A CA 1
ATOM 1022 C C . PHE A 1 137 ? 11.371 -2.954 18.021 1.00 78.81 137 PHE A C 1
ATOM 1024 O O . PHE A 1 137 ? 10.254 -2.464 18.182 1.00 78.81 137 PHE A O 1
ATOM 1031 N N . LYS A 1 138 ? 11.585 -4.270 18.147 1.00 80.56 138 LYS A N 1
ATOM 1032 C CA . LYS A 1 138 ? 10.536 -5.211 18.558 1.00 80.56 138 LYS A CA 1
ATOM 1033 C C . LYS A 1 138 ? 10.040 -4.914 19.976 1.00 80.56 138 LYS A C 1
ATOM 1035 O O . LYS A 1 138 ? 8.833 -4.957 20.211 1.00 80.56 138 LYS A O 1
ATOM 1040 N N . GLY A 1 139 ? 10.949 -4.590 20.897 1.00 79.38 139 GLY A N 1
ATOM 1041 C CA . GLY A 1 139 ? 10.619 -4.187 22.265 1.00 79.38 139 GLY A CA 1
ATOM 1042 C C . GLY A 1 139 ? 9.817 -2.887 22.319 1.00 79.38 139 GLY A C 1
ATOM 1043 O O . GLY A 1 139 ? 8.742 -2.863 22.916 1.00 79.38 139 GLY A O 1
ATOM 1044 N N . ILE A 1 140 ? 10.291 -1.843 21.632 1.00 81.38 140 ILE A N 1
ATOM 1045 C CA . ILE A 1 140 ? 9.623 -0.533 21.567 1.00 81.38 140 ILE A CA 1
ATOM 1046 C C . ILE A 1 140 ? 8.232 -0.679 20.946 1.00 81.38 140 ILE A C 1
ATOM 1048 O O . ILE A 1 140 ? 7.246 -0.266 21.546 1.00 81.38 140 ILE A O 1
ATOM 1052 N N . ARG A 1 141 ? 8.119 -1.361 19.797 1.00 76.44 141 ARG A N 1
ATOM 1053 C CA . ARG A 1 141 ? 6.830 -1.576 19.124 1.00 76.44 141 ARG A CA 1
ATOM 1054 C C . ARG A 1 141 ? 5.842 -2.342 19.999 1.00 76.44 141 ARG A C 1
ATOM 1056 O O . ARG A 1 141 ? 4.656 -2.037 19.963 1.00 76.44 141 ARG A O 1
ATOM 1063 N N . LYS A 1 142 ? 6.309 -3.320 20.786 1.00 79.94 142 LYS A N 1
ATOM 1064 C CA . LYS A 1 142 ? 5.452 -4.045 21.733 1.00 79.94 142 LYS A CA 1
ATOM 1065 C C . LYS A 1 142 ? 4.955 -3.130 22.853 1.00 79.94 142 LYS A C 1
ATOM 1067 O O . LYS A 1 142 ? 3.769 -3.158 23.151 1.00 79.94 142 LYS A O 1
ATOM 1072 N N . GLN A 1 143 ? 5.829 -2.307 23.430 1.00 81.75 143 GLN A N 1
ATOM 1073 C CA . GLN A 1 143 ? 5.442 -1.340 24.463 1.00 81.75 143 GLN A CA 1
ATOM 1074 C C . GLN A 1 143 ? 4.421 -0.325 23.932 1.00 81.75 143 GLN A C 1
ATOM 1076 O O . GLN A 1 143 ? 3.413 -0.079 24.588 1.00 81.75 143 GLN A O 1
ATOM 1081 N N . THR A 1 144 ? 4.635 0.206 22.722 1.00 78.69 144 THR A N 1
ATOM 1082 C CA . THR A 1 144 ? 3.671 1.098 22.065 1.00 78.69 144 THR A CA 1
ATOM 1083 C C . THR A 1 144 ? 2.354 0.377 21.815 1.00 78.69 144 THR A C 1
ATOM 1085 O O . THR A 1 144 ? 1.308 0.908 22.171 1.00 78.69 144 THR A O 1
ATOM 1088 N N . LEU A 1 145 ? 2.388 -0.850 21.280 1.00 73.50 145 LEU A N 1
ATOM 1089 C CA . LEU A 1 145 ? 1.190 -1.658 21.068 1.00 73.50 145 LEU A CA 1
ATOM 1090 C C . LEU A 1 145 ? 0.430 -1.810 22.383 1.00 73.50 145 LEU A C 1
ATOM 1092 O O . LEU A 1 145 ? -0.715 -1.390 22.458 1.00 73.50 145 LEU A O 1
ATOM 1096 N N . ASP A 1 146 ? 1.052 -2.313 23.443 1.00 79.38 146 ASP A N 1
ATOM 1097 C CA . ASP A 1 146 ? 0.398 -2.569 24.733 1.00 79.38 146 ASP A CA 1
ATOM 1098 C C . ASP A 1 146 ? -0.179 -1.319 25.420 1.00 79.38 146 ASP A C 1
ATOM 1100 O O . ASP A 1 146 ? -1.093 -1.453 26.231 1.00 79.38 146 ASP A O 1
ATOM 1104 N N . SER A 1 147 ? 0.288 -0.118 25.066 1.00 82.38 147 SER A N 1
ATOM 1105 C CA . SER A 1 147 ? -0.257 1.145 25.579 1.00 82.38 147 SER A CA 1
ATOM 1106 C C . SER A 1 147 ? -1.560 1.596 24.907 1.00 82.38 147 SER A C 1
ATOM 1108 O O . SER A 1 147 ? -2.294 2.394 25.490 1.00 82.38 147 SER A O 1
ATOM 1110 N N . LEU A 1 148 ? -1.863 1.104 23.700 1.00 79.94 148 LEU A N 1
ATOM 1111 C CA . LEU A 1 148 ? -3.046 1.539 22.963 1.00 79.94 148 LEU A CA 1
ATOM 1112 C C . LEU A 1 148 ? -4.304 0.779 23.412 1.00 79.94 148 LEU A C 1
ATOM 1114 O O . LEU A 1 148 ? -4.264 -0.451 23.546 1.00 79.94 148 LEU A O 1
ATOM 1118 N N . PRO A 1 149 ? -5.443 1.478 23.562 1.00 80.06 149 PRO A N 1
ATOM 1119 C CA . PRO A 1 149 ? -6.722 0.826 23.790 1.00 80.06 149 PRO A CA 1
ATOM 1120 C C . PRO A 1 149 ? -7.097 -0.049 22.585 1.00 80.06 149 PRO A C 1
ATOM 1122 O O . PRO A 1 149 ? -7.002 0.379 21.434 1.00 80.06 149 PRO A O 1
ATOM 1125 N N . ARG A 1 150 ? -7.506 -1.293 22.854 1.00 84.31 150 ARG A N 1
ATOM 1126 C CA . ARG A 1 150 ? -7.880 -2.300 21.850 1.00 84.31 150 ARG A CA 1
ATOM 1127 C C . ARG A 1 150 ? -9.194 -2.959 22.224 1.00 84.31 150 ARG A C 1
ATOM 1129 O O . ARG A 1 150 ? -9.457 -3.184 23.402 1.00 84.31 150 ARG A O 1
ATOM 1136 N N . GLY A 1 151 ? -9.941 -3.386 21.213 1.00 84.31 151 GLY A N 1
ATOM 1137 C CA . GLY A 1 151 ? -11.124 -4.224 21.385 1.00 84.31 151 GLY A CA 1
ATOM 1138 C C . GLY A 1 151 ? -12.349 -3.665 20.679 1.00 84.31 151 GLY A C 1
ATOM 1139 O O . GLY A 1 151 ? -12.294 -2.608 20.063 1.00 84.31 151 GLY A O 1
ATOM 1140 N N . LYS A 1 152 ? -13.464 -4.391 20.798 1.00 83.19 152 LYS A N 1
ATOM 1141 C CA . LYS A 1 152 ? -14.734 -4.051 20.137 1.00 83.19 152 LYS A CA 1
ATOM 1142 C C . LYS A 1 152 ? -15.348 -2.740 20.630 1.00 83.19 152 LYS A C 1
ATOM 1144 O O . LYS A 1 152 ? -16.114 -2.127 19.898 1.00 83.19 152 LYS A O 1
ATOM 1149 N N . ASP A 1 153 ? -14.984 -2.319 21.837 1.00 89.12 153 ASP A N 1
ATOM 1150 C CA . ASP A 1 153 ? -15.450 -1.070 22.441 1.00 89.12 153 ASP A CA 1
ATOM 1151 C C . ASP A 1 153 ? -14.660 0.150 21.942 1.00 89.12 153 ASP A C 1
ATOM 1153 O O . ASP A 1 153 ? -14.899 1.258 22.407 1.00 89.12 153 ASP A O 1
ATOM 1157 N N . TYR A 1 154 ? -13.709 -0.031 21.017 1.00 91.44 154 TYR A N 1
ATOM 1158 C CA . TYR A 1 154 ? -12.901 1.047 20.456 1.00 91.44 154 TYR A CA 1
ATOM 1159 C C . TYR A 1 154 ? -13.023 1.108 18.937 1.00 91.44 154 TYR A C 1
ATOM 1161 O O . TYR A 1 154 ? -12.954 0.095 18.240 1.00 91.44 154 TYR A O 1
ATOM 1169 N N . LEU A 1 155 ? -13.134 2.325 18.423 1.00 93.25 155 LEU A N 1
ATOM 1170 C CA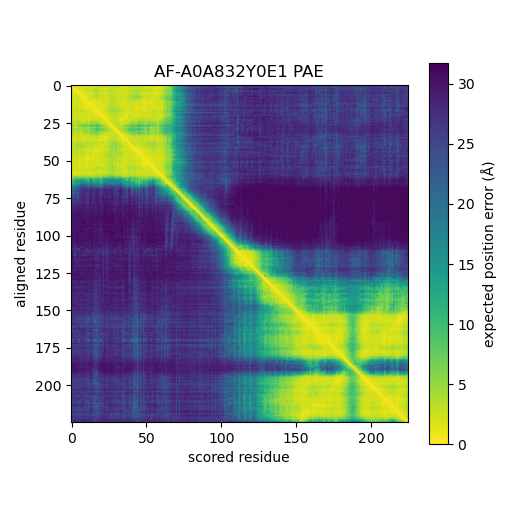 . LEU A 1 155 ? -13.241 2.644 17.013 1.00 93.25 155 LEU A CA 1
ATOM 1171 C C . LEU A 1 155 ? -12.055 3.511 16.591 1.00 93.25 155 LEU A C 1
ATOM 1173 O O . LEU A 1 155 ? -11.599 4.379 17.334 1.00 93.25 155 LEU A O 1
ATOM 1177 N N . ALA A 1 156 ? -11.541 3.255 15.394 1.00 94.00 156 ALA A N 1
ATOM 1178 C CA . ALA A 1 156 ? -10.500 4.079 14.805 1.00 94.00 156 ALA A CA 1
ATOM 1179 C C . ALA A 1 156 ? -11.126 5.287 14.089 1.00 94.00 156 ALA A C 1
ATOM 1181 O O . ALA A 1 156 ? -12.058 5.111 13.306 1.00 94.00 156 ALA A O 1
ATOM 1182 N N . LEU A 1 157 ? -10.583 6.482 14.316 1.00 93.75 157 LEU A N 1
ATOM 1183 C CA . LEU A 1 157 ? -10.995 7.732 13.675 1.00 93.75 157 LEU A CA 1
ATOM 1184 C C . LEU A 1 157 ? -9.833 8.341 12.894 1.00 93.75 157 LEU A C 1
ATOM 1186 O O . LEU A 1 157 ? -8.675 8.214 13.290 1.00 93.75 157 LEU A O 1
ATOM 1190 N N . VAL A 1 158 ? -10.143 8.992 11.774 1.00 95.31 158 VAL A N 1
ATOM 1191 C CA . VAL A 1 158 ? -9.150 9.581 10.867 1.00 95.31 158 VAL A CA 1
ATOM 1192 C C . VAL A 1 158 ? -9.204 11.103 10.952 1.00 95.31 158 VAL A C 1
ATOM 1194 O O . VAL A 1 158 ? -10.254 11.710 10.766 1.00 95.31 158 VAL A O 1
ATOM 1197 N N . ASP A 1 159 ? -8.049 11.718 11.184 1.00 94.25 159 ASP A N 1
ATOM 1198 C CA . ASP A 1 159 ? -7.837 13.159 11.085 1.00 94.25 159 ASP A CA 1
ATOM 1199 C C . ASP A 1 159 ? -7.617 13.546 9.611 1.00 94.25 159 ASP A C 1
ATOM 1201 O O . ASP A 1 159 ? -6.580 13.244 9.006 1.00 94.25 159 ASP A O 1
ATOM 1205 N N . ASN A 1 160 ? -8.612 14.212 9.020 1.00 91.44 160 ASN A N 1
ATOM 1206 C CA . ASN A 1 160 ? -8.612 14.583 7.604 1.00 91.44 160 ASN A CA 1
ATOM 1207 C C . ASN A 1 160 ? -7.503 15.575 7.231 1.00 91.44 160 ASN A C 1
ATOM 1209 O O . ASN A 1 160 ? -7.043 15.558 6.086 1.00 91.44 160 ASN A O 1
ATOM 1213 N N . GLU A 1 161 ? -7.039 16.400 8.170 1.00 89.12 161 GLU A N 1
ATOM 1214 C CA . GLU A 1 161 ? -5.984 17.387 7.915 1.00 89.12 161 GLU A CA 1
ATOM 1215 C C . GLU A 1 161 ? -4.613 16.712 7.818 1.00 89.12 161 GLU A C 1
ATOM 1217 O O . GLU A 1 161 ? -3.793 17.054 6.966 1.00 89.12 161 GLU A O 1
ATOM 1222 N N . LYS A 1 162 ? -4.375 15.688 8.645 1.00 92.50 162 LYS A N 1
ATOM 1223 C CA . LYS A 1 162 ? -3.117 14.925 8.639 1.00 92.50 162 LYS A CA 1
ATOM 1224 C C . LYS A 1 162 ? -3.090 13.825 7.590 1.00 92.50 162 LYS A C 1
ATOM 1226 O O . LYS A 1 162 ? -2.021 13.447 7.117 1.00 92.50 162 LYS A O 1
ATOM 1231 N N . CYS A 1 163 ? -4.244 13.264 7.244 1.00 94.06 163 CYS A N 1
ATOM 1232 C CA . CYS A 1 163 ? -4.322 12.142 6.323 1.00 94.06 163 CYS A CA 1
ATOM 1233 C C . CYS A 1 163 ? -3.860 12.546 4.914 1.00 94.06 163 CYS A C 1
ATOM 1235 O O . CYS A 1 163 ? -4.520 13.314 4.222 1.00 94.06 163 CYS A O 1
ATOM 1237 N N . ILE A 1 164 ? -2.738 11.989 4.457 1.00 92.69 164 ILE A N 1
ATOM 1238 C CA . ILE A 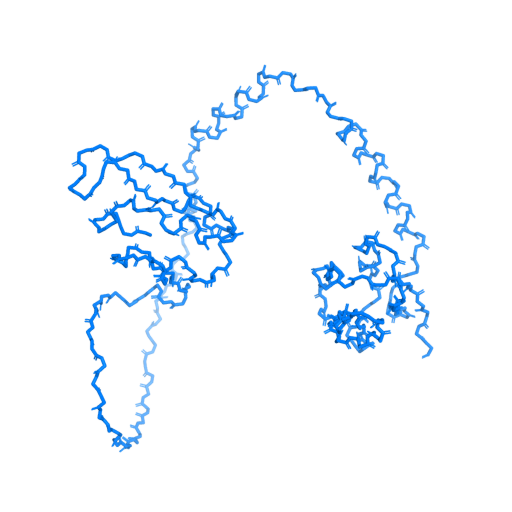1 164 ? -2.172 12.267 3.123 1.00 92.69 164 ILE A CA 1
ATOM 1239 C C . ILE A 1 164 ? -2.693 11.337 2.016 1.00 92.69 164 ILE A C 1
ATOM 1241 O O . ILE A 1 164 ? -2.254 11.439 0.877 1.00 92.69 164 ILE A O 1
ATOM 1245 N N . GLY A 1 165 ? -3.578 10.389 2.340 1.00 93.00 165 GLY A N 1
ATOM 1246 C CA . GLY A 1 165 ? -4.154 9.480 1.344 1.00 93.00 165 GLY A CA 1
ATOM 1247 C C . GLY A 1 165 ? -3.235 8.354 0.852 1.00 93.00 165 GLY A C 1
ATOM 1248 O O . GLY A 1 165 ? -3.490 7.791 -0.203 1.00 93.00 165 GLY A O 1
ATOM 1249 N N . CYS A 1 166 ? -2.190 7.985 1.604 1.00 93.81 166 CYS A N 1
ATOM 1250 C CA . CYS A 1 166 ? -1.217 6.949 1.211 1.00 93.81 166 CYS A CA 1
ATOM 1251 C C . CYS A 1 166 ? -1.765 5.508 1.142 1.00 93.81 166 CYS A C 1
ATOM 1253 O O . CYS A 1 166 ? -1.041 4.609 0.731 1.00 93.81 166 CYS A O 1
ATOM 1255 N N . THR A 1 167 ? -3.010 5.260 1.566 1.00 94.88 167 THR A N 1
ATOM 1256 C CA . THR A 1 167 ? -3.707 3.951 1.547 1.00 94.88 167 THR A CA 1
ATOM 1257 C C . THR A 1 167 ? -3.103 2.818 2.388 1.00 94.88 167 THR A C 1
ATOM 1259 O O . THR A 1 167 ? -3.673 1.733 2.451 1.00 94.88 167 THR A O 1
ATOM 1262 N N . GLN A 1 168 ? -2.022 3.063 3.134 1.00 95.44 168 GLN A N 1
ATOM 1263 C CA . GLN A 1 168 ? -1.369 2.026 3.941 1.00 95.44 168 GLN A CA 1
ATOM 1264 C C . GLN A 1 168 ? -2.311 1.390 4.976 1.00 95.44 168 GLN A C 1
ATOM 1266 O O . GLN A 1 168 ? -2.267 0.188 5.220 1.00 95.44 168 GLN A O 1
ATOM 1271 N N . CYS A 1 169 ? -3.210 2.183 5.561 1.00 95.38 169 CYS A N 1
ATOM 1272 C CA . CYS A 1 169 ? -4.213 1.695 6.505 1.00 95.38 169 CYS A CA 1
ATOM 1273 C C . CYS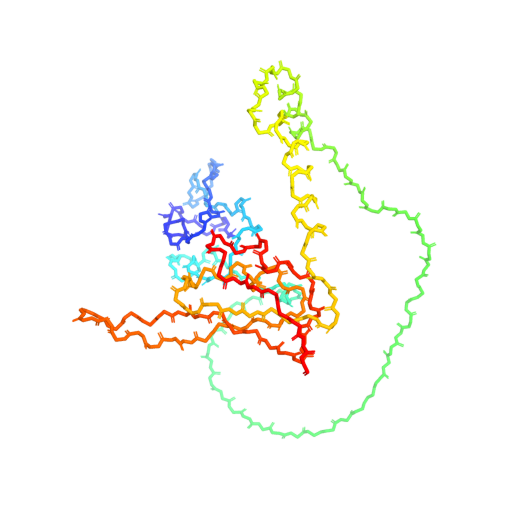 A 1 169 ? -5.202 0.700 5.875 1.00 95.38 169 CYS A C 1
ATOM 1275 O O . CYS A 1 169 ? -5.569 -0.261 6.548 1.00 95.38 169 CYS A O 1
ATOM 1277 N N . VAL A 1 170 ? -5.570 0.881 4.601 1.00 95.75 170 VAL A N 1
ATOM 1278 C CA . VAL A 1 170 ? -6.435 -0.042 3.847 1.00 95.75 170 VAL A CA 1
ATOM 1279 C C . VAL A 1 170 ? -5.742 -1.393 3.692 1.00 95.75 170 VAL A C 1
ATOM 1281 O O . VAL A 1 170 ? -6.323 -2.421 4.023 1.00 95.75 170 VAL A O 1
ATOM 1284 N N . TYR A 1 171 ? -4.468 -1.388 3.292 1.00 94.69 171 TYR A N 1
ATOM 1285 C CA . TYR A 1 171 ? -3.691 -2.611 3.076 1.00 94.69 171 TYR A CA 1
ATOM 1286 C C . TYR A 1 171 ? -3.530 -3.464 4.346 1.00 94.69 171 TYR A C 1
ATOM 1288 O O . TYR A 1 171 ? -3.568 -4.689 4.290 1.00 94.69 171 TYR A O 1
ATOM 1296 N N . PHE A 1 172 ? -3.372 -2.832 5.512 1.00 93.94 172 PHE A N 1
ATOM 1297 C CA . PHE A 1 172 ? -3.247 -3.548 6.789 1.00 93.94 172 PHE A CA 1
ATOM 1298 C C . PHE A 1 172 ? -4.586 -3.866 7.468 1.00 93.94 172 PHE A C 1
ATOM 1300 O O . PHE A 1 172 ? -4.600 -4.481 8.541 1.00 93.94 172 PHE A O 1
ATOM 1307 N N . CYS A 1 173 ? -5.714 -3.445 6.895 1.00 94.81 173 CYS A N 1
ATOM 1308 C CA . CYS A 1 173 ? -7.023 -3.742 7.452 1.00 94.81 173 CYS A CA 1
ATOM 1309 C C . CYS A 1 173 ? -7.500 -5.129 7.005 1.00 94.81 173 CYS A C 1
ATOM 1311 O O . CYS A 1 173 ? -8.084 -5.291 5.939 1.00 94.81 173 CYS A O 1
ATOM 1313 N N . ASN A 1 174 ? -7.352 -6.126 7.878 1.00 92.81 174 ASN A N 1
ATOM 1314 C CA . ASN A 1 174 ? -7.847 -7.486 7.616 1.00 92.81 174 ASN A CA 1
ATOM 1315 C C . ASN A 1 174 ? -9.383 -7.594 7.538 1.00 92.81 174 ASN A C 1
ATOM 1317 O O . ASN A 1 174 ? -9.900 -8.641 7.162 1.00 92.81 174 ASN A O 1
ATOM 1321 N N . PHE A 1 175 ? -10.110 -6.550 7.943 1.00 93.00 175 PHE A N 1
ATOM 1322 C CA . PHE A 1 175 ? -11.574 -6.544 8.042 1.00 93.00 175 PHE A CA 1
ATOM 1323 C C . PHE A 1 175 ? -12.247 -5.715 6.944 1.00 93.00 175 PHE A C 1
ATOM 1325 O O . PHE A 1 175 ? -13.462 -5.545 6.990 1.00 93.00 175 PHE A O 1
ATOM 1332 N N . ALA A 1 176 ? -11.467 -5.186 5.989 1.00 92.50 176 ALA A N 1
ATOM 1333 C CA . ALA A 1 176 ? -11.957 -4.314 4.920 1.00 92.50 176 ALA A CA 1
ATOM 1334 C C . ALA A 1 176 ? -12.859 -3.173 5.441 1.00 92.50 176 ALA A C 1
ATOM 1336 O O . ALA A 1 176 ? -13.867 -2.823 4.841 1.00 92.50 176 ALA A O 1
ATOM 1337 N N . SER A 1 177 ? -12.508 -2.609 6.599 1.00 94.12 177 SER A N 1
ATOM 1338 C CA . SER A 1 177 ? -13.296 -1.576 7.287 1.00 94.12 177 SER A CA 1
ATOM 1339 C C . SER A 1 177 ? -12.887 -0.154 6.919 1.00 94.12 177 SER A C 1
ATOM 1341 O O . SER A 1 177 ? -13.273 0.778 7.618 1.00 94.12 177 SER A O 1
ATOM 1343 N N . ILE A 1 178 ? -12.028 0.023 5.915 1.00 96.12 178 ILE A N 1
ATOM 1344 C CA . ILE A 1 178 ? -11.446 1.320 5.572 1.00 96.12 178 ILE A CA 1
ATOM 1345 C C . ILE A 1 178 ? -11.607 1.551 4.078 1.00 96.12 178 ILE A C 1
ATOM 1347 O O . ILE A 1 178 ? -11.011 0.830 3.282 1.00 96.12 178 ILE A O 1
ATOM 1351 N N . ASP A 1 179 ? -12.351 2.594 3.733 1.00 94.81 179 ASP A N 1
ATOM 1352 C CA . ASP A 1 179 ? -12.539 3.064 2.367 1.00 94.81 179 ASP A CA 1
ATOM 1353 C C . ASP A 1 179 ? -11.755 4.351 2.116 1.00 94.81 179 ASP A C 1
ATOM 1355 O O . ASP A 1 179 ? -11.374 5.070 3.041 1.00 94.81 179 ASP A O 1
ATOM 1359 N N . MET A 1 180 ? -11.513 4.659 0.844 1.00 93.81 180 MET A N 1
ATOM 1360 C CA . MET A 1 180 ? -10.879 5.905 0.420 1.00 93.81 180 MET A CA 1
ATOM 1361 C C . MET A 1 180 ? -11.912 6.784 -0.275 1.00 93.81 180 MET A C 1
ATOM 1363 O O . MET A 1 180 ? -12.291 6.520 -1.414 1.00 93.81 180 MET A O 1
ATOM 1367 N N . ILE A 1 181 ? -12.342 7.844 0.400 1.00 91.88 181 ILE A N 1
ATOM 1368 C CA . ILE A 1 181 ? -13.278 8.827 -0.147 1.00 91.88 181 ILE A CA 1
ATOM 1369 C C . ILE A 1 181 ? -12.514 9.980 -0.787 1.00 91.88 181 ILE A C 1
ATOM 1371 O O . ILE A 1 181 ? -11.436 10.357 -0.320 1.00 91.88 181 ILE A O 1
ATOM 1375 N N . SER A 1 182 ? -13.050 10.554 -1.858 1.00 86.56 182 SER A N 1
ATOM 1376 C CA . SER A 1 182 ? -12.518 11.806 -2.377 1.00 86.56 182 SER A CA 1
ATOM 1377 C C . SER A 1 182 ? -12.868 12.960 -1.449 1.00 86.56 182 SER A C 1
ATOM 1379 O O . SER A 1 182 ? -13.975 13.059 -0.921 1.00 86.56 182 SER A O 1
ATOM 1381 N N . TRP A 1 183 ? -11.888 13.826 -1.224 1.00 80.62 183 TRP A N 1
ATOM 1382 C CA . TRP A 1 183 ? -12.032 15.023 -0.420 1.00 80.62 183 TRP A CA 1
ATOM 1383 C C . TRP A 1 183 ? -11.623 16.219 -1.266 1.00 80.62 183 TRP A C 1
ATOM 1385 O O . TRP A 1 183 ? -10.443 16.401 -1.590 1.00 80.62 183 TRP A O 1
ATOM 1395 N N . ASP A 1 184 ? -12.625 17.009 -1.645 1.00 70.06 184 ASP A N 1
ATOM 1396 C CA . ASP A 1 184 ? -12.434 18.210 -2.444 1.00 70.06 184 ASP A CA 1
ATOM 1397 C C . ASP A 1 184 ? -11.810 19.296 -1.563 1.00 70.06 184 ASP A C 1
ATOM 1399 O O . ASP A 1 184 ? -12.469 19.930 -0.735 1.00 70.06 184 ASP A O 1
ATOM 1403 N N . LEU A 1 185 ? -10.493 19.458 -1.682 1.00 65.50 185 LEU A N 1
ATOM 1404 C CA . LEU A 1 185 ? -9.780 20.542 -1.031 1.00 65.50 185 LEU A CA 1
ATOM 1405 C C . LEU A 1 185 ? -9.720 21.710 -2.019 1.00 65.50 185 LEU A C 1
ATOM 1407 O O . LEU A 1 185 ? -9.055 21.626 -3.051 1.00 65.50 185 LEU A O 1
ATOM 1411 N N . MET A 1 186 ? -10.368 22.829 -1.688 1.00 59.19 186 MET A N 1
ATOM 1412 C CA . MET A 1 186 ? -10.245 24.075 -2.454 1.00 59.19 186 MET A CA 1
ATOM 1413 C C . MET A 1 186 ? -8.838 24.680 -2.290 1.00 59.19 186 MET A C 1
ATOM 1415 O O . MET A 1 186 ? -8.628 25.652 -1.562 1.00 59.19 186 MET A O 1
ATOM 1419 N N . ALA A 1 187 ? -7.844 24.112 -2.970 1.00 58.25 187 ALA A N 1
ATOM 1420 C CA . ALA A 1 187 ? -6.528 24.717 -3.115 1.00 58.25 187 ALA A CA 1
ATOM 1421 C C . ALA A 1 187 ? -6.568 25.801 -4.209 1.00 58.25 187 ALA A C 1
ATOM 1423 O O . ALA A 1 187 ? -7.149 25.617 -5.276 1.00 58.25 187 ALA A O 1
ATOM 1424 N N . ARG A 1 188 ? -5.920 26.950 -3.965 1.00 59.69 188 ARG A N 1
ATOM 1425 C CA . ARG A 1 188 ? -5.993 28.158 -4.819 1.00 59.69 188 ARG A CA 1
ATOM 1426 C C . ARG A 1 188 ? -5.475 28.007 -6.267 1.00 59.69 188 ARG A C 1
ATOM 1428 O O . ARG A 1 188 ? -5.663 28.944 -7.036 1.00 59.69 188 ARG A O 1
ATOM 1435 N N . THR A 1 189 ? -4.833 26.895 -6.647 1.00 58.84 189 THR A N 1
ATOM 1436 C CA . THR A 1 189 ? -4.048 26.818 -7.904 1.00 58.84 189 THR A CA 1
ATOM 1437 C C . THR A 1 189 ? -4.238 25.537 -8.734 1.00 58.84 189 THR A C 1
ATOM 1439 O O . THR A 1 189 ? -3.732 25.456 -9.845 1.00 58.84 189 THR A O 1
ATOM 1442 N N . SER A 1 190 ? -4.985 24.538 -8.276 1.00 60.53 190 SER A N 1
ATOM 1443 C CA . SER A 1 190 ? -5.466 23.418 -9.108 1.00 60.53 190 SER A CA 1
ATOM 1444 C C . SER A 1 190 ? -6.388 22.545 -8.262 1.00 60.53 190 SER A C 1
ATOM 1446 O O . SER A 1 190 ? -6.206 22.455 -7.048 1.00 60.53 190 SER A O 1
ATOM 1448 N N . GLN A 1 191 ? -7.391 21.930 -8.889 1.00 63.91 191 GLN A N 1
ATOM 1449 C CA . GLN A 1 191 ? -8.253 20.929 -8.258 1.00 63.91 191 GLN A CA 1
ATOM 1450 C C . GLN A 1 191 ? -7.425 19.664 -8.001 1.00 63.91 191 GLN A C 1
ATOM 1452 O O . GLN A 1 191 ? -7.362 18.770 -8.839 1.00 63.91 191 GLN A O 1
ATOM 1457 N N . PHE A 1 192 ? -6.716 19.619 -6.874 1.00 61.53 192 PHE A N 1
ATOM 1458 C CA . PHE A 1 192 ? -6.090 18.393 -6.399 1.00 61.53 192 PHE A CA 1
ATOM 1459 C C . PHE A 1 192 ? -7.113 17.644 -5.542 1.00 61.53 192 PHE A C 1
ATOM 1461 O O . PHE A 1 192 ? -7.321 17.972 -4.374 1.00 61.53 192 PHE A O 1
ATOM 1468 N N . GLU A 1 193 ? -7.777 16.656 -6.141 1.00 67.94 193 GLU A N 1
ATOM 1469 C CA . GLU A 1 193 ? -8.685 15.751 -5.436 1.00 67.94 193 GLU A CA 1
ATOM 1470 C C . GLU A 1 193 ? -7.856 14.822 -4.538 1.00 67.94 193 GLU A C 1
ATOM 1472 O O . GLU A 1 193 ? -7.283 13.824 -4.979 1.00 67.94 193 GLU A O 1
ATOM 1477 N N . SER A 1 194 ? -7.731 15.177 -3.259 1.00 79.19 194 SER A N 1
ATOM 1478 C CA . SER A 1 194 ? -7.031 14.332 -2.291 1.00 79.19 194 SER A CA 1
ATOM 1479 C C . SER A 1 194 ? -7.974 13.244 -1.785 1.00 79.19 194 SER A C 1
ATOM 1481 O O . SER A 1 194 ? -9.081 13.541 -1.346 1.00 79.19 194 SER A O 1
ATOM 1483 N N . LYS A 1 195 ? -7.555 11.977 -1.813 1.00 89.44 195 LYS A N 1
ATOM 1484 C CA . LYS A 1 195 ? -8.333 10.891 -1.201 1.00 89.44 195 LYS A CA 1
ATOM 1485 C C . LYS A 1 195 ? -8.031 10.806 0.295 1.00 89.44 195 LYS A C 1
ATOM 1487 O O . LYS A 1 195 ? -6.869 10.864 0.696 1.00 89.44 195 LYS A O 1
ATOM 1492 N N . LYS A 1 196 ? -9.060 10.640 1.123 1.00 92.94 196 LYS A N 1
ATOM 1493 C CA . LYS A 1 196 ? -8.964 10.499 2.583 1.00 92.94 196 LYS A CA 1
ATOM 1494 C C . LYS A 1 196 ? -9.540 9.156 3.009 1.00 92.94 196 LYS A C 1
ATOM 1496 O O . LYS A 1 196 ? -10.459 8.643 2.378 1.00 92.94 196 LYS A O 1
ATOM 1501 N N . ALA A 1 197 ? -8.966 8.580 4.057 1.00 95.31 197 ALA A N 1
ATOM 1502 C CA . ALA A 1 197 ? -9.447 7.323 4.608 1.00 95.31 197 ALA A CA 1
ATOM 1503 C C . ALA A 1 197 ? -10.713 7.562 5.444 1.00 95.31 197 ALA A C 1
ATOM 1505 O O . ALA A 1 197 ? -10.740 8.471 6.269 1.00 95.31 197 ALA A O 1
ATOM 1506 N N . LEU A 1 198 ? -11.724 6.722 5.252 1.00 94.75 198 LEU A N 1
ATOM 1507 C CA . LEU A 1 198 ? -12.958 6.670 6.025 1.00 94.75 198 LEU A CA 1
ATOM 1508 C C . LEU A 1 198 ? -13.055 5.294 6.678 1.00 94.75 198 LEU A C 1
ATOM 1510 O O . LEU A 1 198 ? -12.900 4.281 6.002 1.00 94.75 198 LEU A O 1
ATOM 1514 N N . ILE A 1 199 ? -13.301 5.252 7.986 1.00 95.38 199 ILE A N 1
ATOM 1515 C CA . ILE A 1 199 ? -13.396 4.001 8.742 1.00 95.38 199 ILE A CA 1
ATOM 1516 C C . ILE A 1 199 ? -14.868 3.686 8.993 1.00 95.38 199 ILE A C 1
ATOM 1518 O O . ILE A 1 199 ? -15.599 4.512 9.533 1.00 95.38 199 ILE A O 1
ATOM 1522 N N . LEU A 1 200 ? -15.293 2.488 8.597 1.00 93.75 200 LEU A N 1
ATOM 1523 C CA . LEU A 1 200 ? -16.652 1.991 8.774 1.00 93.75 200 LEU A CA 1
ATOM 1524 C C . LEU A 1 200 ? -16.816 1.387 10.170 1.00 93.75 200 LEU A C 1
ATOM 1526 O O . LEU A 1 200 ? -16.147 0.416 10.532 1.00 93.75 200 LEU A O 1
ATOM 1530 N N . GLU A 1 201 ? -17.739 1.938 10.954 1.00 91.38 201 GLU A N 1
ATOM 1531 C CA . GLU A 1 201 ? -17.935 1.545 12.355 1.00 91.38 201 GLU A CA 1
ATOM 1532 C C . GLU A 1 201 ? -18.539 0.150 12.542 1.00 91.38 201 GLU A C 1
ATOM 1534 O O . GLU A 1 201 ? -18.394 -0.449 13.614 1.00 91.38 201 GLU A O 1
ATOM 1539 N N . ASP A 1 202 ? -19.227 -0.354 11.517 1.00 90.62 202 ASP A N 1
ATOM 1540 C CA . ASP A 1 202 ? -19.961 -1.620 11.560 1.00 90.62 202 ASP A CA 1
ATOM 1541 C C . ASP A 1 202 ? -19.033 -2.831 11.442 1.00 90.62 202 ASP A C 1
ATOM 1543 O O . ASP A 1 202 ? -19.269 -3.870 12.060 1.00 90.62 202 ASP A O 1
ATOM 1547 N N . THR A 1 203 ? -17.959 -2.701 10.660 1.00 92.56 203 THR A N 1
ATOM 1548 C CA . THR A 1 203 ? -17.004 -3.789 10.406 1.00 92.56 203 THR A CA 1
ATOM 1549 C C . THR A 1 203 ? -15.702 -3.626 11.186 1.00 92.56 203 THR A C 1
ATOM 1551 O O . THR A 1 203 ? -14.962 -4.597 11.355 1.00 92.56 203 THR A O 1
ATOM 1554 N N . CYS A 1 204 ? -15.413 -2.425 11.696 1.00 93.94 204 CYS A N 1
ATOM 1555 C CA . CYS A 1 204 ? -14.200 -2.168 12.457 1.00 93.94 204 CYS A CA 1
ATOM 1556 C C . CYS A 1 204 ? -14.207 -2.919 13.797 1.00 93.94 204 CYS A C 1
ATOM 1558 O O . CYS A 1 204 ? -15.103 -2.778 14.624 1.00 93.94 204 CYS A O 1
ATOM 1560 N N . THR A 1 205 ? -13.154 -3.702 14.038 1.00 92.75 205 THR A N 1
ATOM 1561 C CA . THR A 1 205 ? -12.994 -4.512 15.259 1.00 92.75 205 THR A CA 1
ATOM 1562 C C . THR A 1 205 ? -12.149 -3.848 16.347 1.00 92.75 205 THR A C 1
ATOM 1564 O O . THR A 1 205 ? -11.924 -4.454 17.396 1.00 92.75 205 THR A O 1
ATOM 1567 N N . GLY A 1 206 ? -11.619 -2.647 16.088 1.00 92.75 206 GLY A N 1
ATOM 1568 C CA . GLY A 1 206 ? -10.763 -1.925 17.033 1.00 92.75 206 GLY A CA 1
ATOM 1569 C C . GLY A 1 206 ? -9.383 -2.560 17.258 1.00 92.75 206 GLY A C 1
ATOM 1570 O O . GLY A 1 206 ? -8.814 -2.468 18.346 1.00 92.75 206 GLY A O 1
ATOM 1571 N N . CYS A 1 207 ? -8.827 -3.240 16.245 1.00 91.88 207 CYS A N 1
ATOM 1572 C CA . CYS A 1 207 ? -7.551 -3.964 16.351 1.00 91.88 207 CYS A CA 1
ATOM 1573 C C . CYS A 1 207 ? -6.285 -3.082 16.349 1.00 91.88 207 CYS A C 1
ATOM 1575 O O . CYS A 1 207 ? -5.197 -3.594 16.610 1.00 91.88 207 CYS A O 1
ATOM 1577 N N . THR A 1 208 ? -6.396 -1.777 16.074 1.00 91.81 208 THR A N 1
ATOM 1578 C CA . THR A 1 208 ? -5.309 -0.764 16.079 1.00 91.81 208 THR A CA 1
ATOM 1579 C C . THR A 1 208 ? -4.215 -0.904 15.012 1.00 91.81 208 THR A C 1
ATOM 1581 O O . THR A 1 208 ? -3.311 -0.075 14.956 1.00 91.81 208 THR A O 1
ATOM 1584 N N . LEU A 1 209 ? -4.289 -1.893 14.114 1.00 91.94 209 LEU A N 1
ATOM 1585 C CA . LEU A 1 209 ? -3.271 -2.098 13.069 1.00 91.94 209 LEU A CA 1
ATOM 1586 C C . LEU A 1 209 ? -3.120 -0.894 12.128 1.00 91.94 209 LEU A C 1
ATOM 1588 O O . LEU A 1 209 ? -2.002 -0.545 11.753 1.00 91.94 209 LEU A O 1
ATOM 1592 N N . CYS A 1 210 ? -4.228 -0.231 11.793 1.00 93.81 210 CYS A N 1
ATOM 1593 C CA . CYS A 1 210 ? -4.237 0.959 10.946 1.00 93.81 210 CYS A CA 1
ATOM 1594 C C . CYS A 1 210 ? -3.480 2.145 11.569 1.00 93.81 210 CYS A C 1
ATOM 1596 O O . CYS A 1 210 ? -2.815 2.878 10.841 1.00 93.81 210 CYS A O 1
ATOM 1598 N N . VAL A 1 211 ? -3.514 2.296 12.898 1.00 93.12 211 VAL A N 1
ATOM 1599 C CA . VAL A 1 211 ? -2.784 3.349 13.624 1.00 93.12 211 VAL A CA 1
ATOM 1600 C C . VAL A 1 211 ? -1.280 3.174 13.440 1.00 93.12 211 VAL A C 1
ATOM 1602 O O . VAL A 1 211 ? -0.590 4.114 13.064 1.00 93.12 211 VAL A O 1
ATOM 1605 N N . PHE A 1 212 ? -0.781 1.945 13.595 1.00 89.75 212 PHE A N 1
ATOM 1606 C CA . PHE A 1 212 ? 0.636 1.623 13.384 1.00 89.75 212 PHE A CA 1
ATOM 1607 C C . PHE A 1 212 ? 1.075 1.694 11.926 1.00 89.75 212 PHE A C 1
ATOM 1609 O O . PHE A 1 212 ? 2.246 1.932 11.641 1.00 89.75 212 PHE A O 1
ATOM 1616 N N . ALA A 1 213 ? 0.154 1.424 11.008 1.00 92.62 213 ALA A N 1
ATOM 1617 C CA . ALA A 1 213 ? 0.411 1.508 9.583 1.00 92.62 213 ALA A CA 1
ATOM 1618 C C . ALA A 1 213 ? 0.514 2.953 9.081 1.00 92.62 213 ALA A C 1
ATOM 1620 O O . ALA A 1 213 ? 1.079 3.179 8.014 1.00 92.62 213 ALA A O 1
ATOM 1621 N N . CYS A 1 214 ? -0.062 3.918 9.802 1.00 94.81 214 CYS A N 1
ATOM 1622 C CA . CYS A 1 214 ? -0.142 5.295 9.345 1.00 94.81 214 CYS A CA 1
ATOM 1623 C C . CYS A 1 214 ? 1.219 6.003 9.492 1.00 94.81 214 CYS A C 1
ATOM 1625 O O . CYS A 1 214 ? 1.648 6.251 10.617 1.00 94.81 214 CYS A O 1
ATOM 1627 N N . PRO A 1 215 ? 1.885 6.405 8.391 1.00 94.31 215 PRO A N 1
ATOM 1628 C CA . PRO A 1 215 ? 3.202 7.048 8.463 1.00 94.31 215 PRO A CA 1
ATOM 1629 C C . PRO A 1 215 ? 3.157 8.474 9.032 1.00 94.31 215 PRO A C 1
ATOM 1631 O O . PRO A 1 215 ? 4.187 9.016 9.416 1.00 94.31 215 PRO A O 1
ATOM 1634 N N . VAL A 1 216 ? 1.972 9.089 9.052 1.00 95.50 216 VAL A N 1
ATOM 1635 C CA . VAL A 1 216 ? 1.727 10.469 9.503 1.00 95.50 216 VAL A CA 1
ATOM 1636 C C . VAL A 1 216 ? 0.902 10.527 10.791 1.00 95.50 216 VAL A C 1
ATOM 1638 O O . VAL A 1 216 ? 0.446 11.601 11.169 1.00 95.50 216 VAL A O 1
ATOM 1641 N N . GLU A 1 217 ? 0.669 9.375 11.434 1.00 93.38 217 GLU A N 1
ATOM 1642 C CA . GLU A 1 217 ? -0.089 9.269 12.692 1.00 93.38 217 GLU A CA 1
ATOM 1643 C C . GLU A 1 217 ? -1.455 9.989 12.646 1.00 93.38 217 GLU A C 1
ATOM 1645 O O . GLU A 1 217 ? -1.894 10.630 13.599 1.00 93.38 217 GLU A O 1
ATOM 1650 N N . ALA A 1 218 ? -2.147 9.893 11.507 1.00 95.38 218 ALA A N 1
ATOM 1651 C CA . ALA A 1 218 ? -3.447 10.528 11.286 1.00 95.38 218 ALA A CA 1
ATOM 1652 C C . ALA A 1 218 ? -4.629 9.739 11.871 1.00 95.38 218 ALA A C 1
ATOM 1654 O O . ALA A 1 218 ? -5.762 10.184 11.738 1.00 95.38 218 ALA A O 1
ATOM 1655 N N . ILE A 1 219 ? -4.403 8.558 12.455 1.00 95.31 219 ILE A N 1
ATOM 1656 C CA . ILE A 1 219 ? -5.473 7.678 12.941 1.00 95.31 219 ILE A CA 1
ATOM 1657 C C . ILE A 1 219 ? -5.370 7.543 14.458 1.00 95.31 219 ILE A C 1
ATOM 1659 O O . ILE A 1 219 ? -4.316 7.173 14.972 1.00 95.31 219 ILE A O 1
ATOM 1663 N N . THR A 1 220 ? -6.465 7.804 15.166 1.00 93.25 220 THR A N 1
ATOM 1664 C CA . THR A 1 220 ? -6.584 7.672 16.625 1.00 93.25 220 THR A CA 1
ATOM 1665 C C . THR A 1 220 ? -7.618 6.611 16.991 1.00 93.25 220 THR A C 1
ATOM 1667 O O . THR A 1 220 ? -8.435 6.220 16.163 1.00 93.25 220 THR A O 1
ATOM 1670 N N . MET A 1 221 ? -7.566 6.110 18.227 1.00 92.81 221 MET A N 1
ATOM 1671 C CA . MET A 1 221 ? -8.549 5.163 18.762 1.00 92.81 221 MET A CA 1
ATOM 1672 C C . MET A 1 221 ? -9.402 5.856 19.816 1.00 92.81 221 MET A C 1
ATOM 1674 O O . MET A 1 221 ? -8.860 6.358 20.801 1.00 92.81 221 MET A O 1
ATOM 1678 N N . GLU A 1 222 ? -10.716 5.831 19.640 1.00 91.19 222 GLU A N 1
ATOM 1679 C CA . GLU A 1 222 ? -11.688 6.386 20.581 1.00 91.19 222 GLU A CA 1
ATOM 1680 C C . GLU A 1 222 ? -12.664 5.306 21.048 1.00 91.19 222 GLU A C 1
ATOM 1682 O O . GLU A 1 222 ? -12.827 4.278 20.394 1.00 91.19 222 GLU A O 1
ATOM 1687 N N . ALA A 1 223 ? -13.272 5.492 22.220 1.00 90.56 223 ALA A N 1
ATOM 1688 C CA . ALA A 1 223 ? -14.261 4.550 22.734 1.00 90.56 223 ALA A CA 1
ATOM 1689 C C . ALA A 1 223 ? -15.579 4.693 21.955 1.00 90.56 223 ALA A C 1
ATOM 1691 O O . ALA A 1 223 ? -16.060 5.808 21.758 1.00 90.56 223 ALA A O 1
ATOM 1692 N N . LYS A 1 224 ? -16.165 3.569 21.534 1.00 84.75 224 LYS A N 1
ATOM 1693 C CA . LYS A 1 224 ? -17.482 3.506 20.897 1.00 84.75 224 LYS A CA 1
ATOM 1694 C C . LYS A 1 224 ? -18.534 3.785 21.973 1.00 84.75 224 LYS A C 1
ATOM 1696 O O . LYS A 1 224 ? -18.714 2.973 22.878 1.00 84.75 224 LYS A O 1
ATOM 1701 N N . THR A 1 225 ? -19.144 4.967 21.925 1.00 72.81 225 THR A N 1
ATOM 1702 C CA . THR A 1 225 ? -20.247 5.362 22.821 1.00 72.81 225 THR A CA 1
ATOM 1703 C C . THR A 1 225 ? -21.564 4.715 22.437 1.00 72.81 225 THR A C 1
ATOM 1705 O O . THR A 1 225 ? -21.809 4.590 21.217 1.00 72.81 225 THR A O 1
#

pLDDT: mean 77.18, std 21.62, range [23.08, 96.12]

Foldseek 3Di:
DAPLQFQPPCQLQVQQPQRQWDKDACCPRPRDRIGIDRNNVVSHPLPCSSQVRRPRSRDDDDDPVPVPDDDDDDDDDDDDDDDDDDDDDDDDDDDDPDDDPDDPPPPPPPVVVVVVCVVVVPDPDPCPVCNVCVVVVVVVVVVVLVPADAFLQKDKDFQQVQFQQPCQLCVQDPQNQKDWDFDADPDPPDRPGGTGIDGHSVRDTRHCRSCVSGPRSRMGMDGND

Solvent-accessible surface area (backbone atoms only — not comparable to full-atom values): 14375 Å² total; per-residue (Å²): 97,46,73,80,58,30,62,57,83,54,48,39,47,77,52,35,96,68,65,32,51,43,84,42,82,36,78,91,42,95,55,32,54,37,37,68,38,66,80,38,60,89,68,59,80,80,76,56,49,32,36,76,56,31,93,66,61,24,38,74,88,76,60,88,86,62,79,81,71,84,83,79,90,81,79,97,72,92,78,85,87,82,91,84,82,90,76,92,81,89,86,86,79,85,76,80,79,75,88,71,96,64,84,82,76,73,74,69,78,53,64,63,60,52,50,49,49,56,50,55,73,68,46,87,70,76,80,48,73,61,66,76,38,46,64,56,51,54,51,51,52,48,55,56,53,74,70,51,82,70,35,75,58,24,39,64,46,66,40,73,87,54,41,81,47,82,56,48,35,45,77,58,37,92,62,74,26,50,48,76,43,82,40,87,48,92,51,98,86,52,89,56,74,44,40,32,69,43,64,42,77,89,55,46,56,17,80,55,52,39,38,77,46,34,95,67,63,27,43,49,75,44,72,62,127

Mean predicted aligned error: 20.35 Å

Sequence (225 aa):
VDFDICVADGACIDACPVDVFEWIDTPEHPASDKKAIMSREPDCIVCKACEEVCPVTAVLITDPADIGTGAGSTETVTEEVPAETSSETVVEAPIVMTSDDTALFFHKPNKWLNRAKDVLNKEELPSTGIEKAKDMFKGIRKQTLDSLPRGKDYLALVDNEKCIGCTQCVYFCNFASIDMISWDLMARTSQFESKKALILEDTCTGCTLCVFACPVEAITMEAKT

Secondary structure (DSSP, 8-state):
--TTT-----HHHHT-TT---EEEE-TT-TT-SEEEE-TTGGG-----HHHHT-TT-------TTSTT------------------------------------------HHHHHHHHHHTTS-----HHHHHHHHHHHHHHHHHHHS--STTEEEEE-TTT-----HHHHT-TT--EEEEEEE---TTS--EEEEEEE-TTT-----HHHHH-TT--EEEEE--

Nearest PDB structures (foldseek):
  2vkr-assembly3_C  TM=9.697E-01  e=1.103E-06  Acidianus ambivalens
  1xer-assembly1_A-2  TM=9.738E-01  e=3.927E-06  Sulfurisphaera tokodaii str. 7
  7z6q-assembly1_B  TM=7.576E-01  e=1.610E-02  Chlorobaculum tepidum TLS
  7bkc-assembly1_k  TM=3.386E-01  e=8.531E-03  Methanospirillum hungatei JF-1
  7bkb-assembly1_k  TM=2.482E-01  e=7.051E-03  Methanospirillum hungatei JF-1